Protein AF-A0A9Q0AH39-F1 (afdb_monomer)

Secondary structure (DSSP, 8-state):
-HHHHHHHHHHHHHHHHHHHHHHHHHHHHHHHHHH--GGGTHHHHHHHHHHHHHT-HHHHHHHHHHHHHHHHHHHHHHHHHHHHHHHHTS-HHHHHHS-HHHHHHHHHHHHHHHHHHHHIIIIIHHHHHHHHHHHHHHHHHS-HHHHHHHHHHHHHHHHHHHHHHHHHHHHHHHHHHHHHHHHHHHHHHHHTHHHHHHTT-HHHHHHHHHHHHHHHHHHHHHHHHHHS--TTSSSSSSSSS------

InterPro domains:
  IPR036640 ABC transporter type 1, transmembrane domain superfamily [G3DSA:1.20.1560.10] (1-205)
  IPR036640 ABC transporter type 1, transmembrane domain superfamily [SSF90123] (2-194)

Nearest PDB structures (foldseek):
  4mrn-assembly1_A  TM=6.816E-01  e=1.346E-04  Novosphingobium aromaticivorans DSM 12444
  6pam-assembly4_H  TM=7.389E-01  e=6.448E-04  Novosphingobium aromaticivorans DSM 12444
  7y48-assembly1_B  TM=6.135E-01  e=3.806E-03  Homo sapiens
  8ipt-assembly1_C  TM=7.203E-01  e=2.615E-01  Escherichia coli
  7zdv-assembly1_C  TM=6.303E-01  e=9.647E-01  Escherichia coli K-12

Foldseek 3Di:
DVVLLVLLLVLLVLLLCLVVLVVVLVVQVVVCVVPVPPVSNVVSVVVNVVSCVVSPPVNSVVVSCVVCVVVLVVVVVVLVVVLVVVVVPDDVVPVVPDDPLVSVVVSVVVSVVVVVVCCVPSPVVSVVVSLVVNLVVCPVSDPVVVSVVSVVVVVVVVVVVVVVCVVCVVLVVVLVVLVSVLVVLVVVCVVCVVVCVVVVNNVVSVVVSVVSVVVSVVSVVVVVVVPPPDPVVPPVPPPPPDDDDDD

Organism: NCBI:txid1658444

Solvent-accessible surface area (backbone atoms only — not comparable to full-atom values): 13965 Å² total; per-residue (Å²): 125,62,68,66,54,55,48,48,52,51,52,38,52,51,64,56,43,49,68,55,44,52,49,54,34,54,49,36,50,57,52,27,68,75,68,70,45,68,78,70,32,53,61,49,46,50,54,40,50,52,50,49,60,64,64,26,67,66,57,49,51,50,52,50,51,60,66,43,47,61,56,56,51,52,51,52,50,54,50,53,50,55,52,49,55,52,62,74,68,52,60,68,71,54,69,74,75,45,59,70,67,61,53,52,48,52,50,53,51,50,57,49,52,55,50,51,51,50,44,47,60,66,52,48,45,49,55,52,52,38,55,62,57,40,51,62,56,38,48,76,77,41,65,63,69,58,40,50,52,52,50,52,52,52,52,51,53,49,51,53,49,54,51,50,47,66,70,45,48,68,59,47,52,53,52,50,50,52,53,51,51,51,51,48,54,52,51,51,51,61,72,41,36,70,61,28,55,76,69,71,38,52,67,58,57,51,48,57,51,50,53,52,49,48,55,53,44,50,67,48,51,65,43,58,70,69,68,51,74,68,76,80,74,61,65,82,78,71,75,85,80,87,81,89,81,83,135

Radius of gyration: 28.11 Å; Cα contacts (8 Å, |Δi|>4): 80; chains: 1; bounding box: 65×35×91 Å

pLDDT: mean 82.0, std 14.12, range [35.25, 96.25]

Mean predicted aligned error: 10.7 Å

Sequence (247 aa):
MIAPIVLTLAEAGMNLLEPILAGRFFQSVADGSSAGEMSAIWRPMMTYVITYIVNSSVMTASLRKYLWLPVDIWRKYTMNHGIHDHIMNLPVAYHVSVDATDTTKAVDLGTKASRMLEIALFEVLPKVLTLFGATPILLTTYPPFVALIQFCVVVLSAIITKRKISIVNPRRDENIKSSQDLERIRQNGLRGWASAARHFRVRDEVTVYGDQLRSVSKGSAHRTIRLQPSSHDLSHLCSCRFRHAEP

Structure (mmCIF, N/CA/C/O backbone):
data_AF-A0A9Q0AH39-F1
#
_entry.id   AF-A0A9Q0AH39-F1
#
loop_
_atom_site.group_PDB
_atom_site.id
_atom_site.type_symbol
_atom_site.label_atom_id
_atom_site.label_alt_id
_atom_site.label_comp_id
_atom_site.label_asym_id
_atom_site.label_entity_id
_atom_site.label_seq_id
_atom_site.pdbx_PDB_ins_code
_atom_site.Cartn_x
_atom_site.Cartn_y
_atom_site.Cartn_z
_atom_site.occupancy
_atom_site.B_iso_or_equiv
_atom_site.auth_seq_id
_atom_site.auth_comp_id
_atom_site.auth_asym_id
_atom_site.auth_atom_id
_atom_site.pdbx_PDB_model_num
ATOM 1 N N . MET A 1 1 ? -9.489 -17.427 -4.850 1.00 63.72 1 MET A N 1
ATOM 2 C CA . MET A 1 1 ? -9.792 -15.976 -4.772 1.00 63.72 1 MET A CA 1
ATOM 3 C C . MET A 1 1 ? -10.809 -15.616 -3.684 1.00 63.72 1 MET A C 1
ATOM 5 O O . MET A 1 1 ? -10.706 -14.527 -3.149 1.00 63.72 1 MET A O 1
ATOM 9 N N . ILE A 1 2 ? -11.736 -16.506 -3.298 1.00 76.06 2 ILE A N 1
ATOM 10 C CA . ILE A 1 2 ? -12.791 -16.201 -2.304 1.00 76.06 2 ILE A CA 1
ATOM 11 C C . ILE A 1 2 ? -12.256 -16.126 -0.857 1.00 76.06 2 ILE A C 1
ATOM 13 O O . ILE A 1 2 ? -12.651 -15.248 -0.099 1.00 76.06 2 ILE A O 1
ATOM 17 N N . ALA A 1 3 ? -11.310 -16.995 -0.486 1.00 74.94 3 ALA A N 1
ATOM 18 C CA . ALA A 1 3 ? -10.757 -17.074 0.873 1.00 74.94 3 ALA A CA 1
ATOM 19 C C . ALA A 1 3 ? -10.218 -15.741 1.455 1.00 74.94 3 ALA A C 1
ATOM 21 O O . ALA A 1 3 ? -10.602 -15.399 2.573 1.00 74.94 3 ALA A O 1
ATOM 22 N N . PRO A 1 4 ? -9.395 -14.942 0.742 1.00 72.19 4 PRO A N 1
ATOM 23 C CA . PRO A 1 4 ? -8.935 -13.654 1.265 1.00 72.19 4 PRO A CA 1
ATOM 24 C C . PRO A 1 4 ? -10.059 -12.621 1.413 1.00 72.19 4 PRO A C 1
ATOM 26 O O . PRO A 1 4 ? -10.004 -11.807 2.327 1.00 72.19 4 PRO A O 1
ATOM 29 N N . ILE A 1 5 ? -11.090 -12.671 0.563 1.00 76.12 5 ILE A N 1
ATOM 30 C CA . ILE A 1 5 ? -12.240 -11.758 0.634 1.00 76.12 5 ILE A CA 1
ATOM 31 C C . ILE A 1 5 ? -13.042 -12.033 1.909 1.00 76.12 5 ILE A C 1
ATOM 33 O O . ILE A 1 5 ? -13.326 -11.114 2.676 1.00 76.12 5 ILE A O 1
ATOM 37 N N . VAL A 1 6 ? -13.338 -13.308 2.178 1.00 80.50 6 VAL A N 1
ATOM 38 C CA . VAL A 1 6 ? -14.043 -13.728 3.399 1.00 80.50 6 VAL A CA 1
ATOM 39 C C . VAL A 1 6 ? -13.259 -13.325 4.648 1.00 80.50 6 VAL A C 1
ATOM 41 O O . VAL A 1 6 ? -13.848 -12.793 5.584 1.00 80.50 6 VAL A O 1
ATOM 44 N N . LEU A 1 7 ? -11.932 -13.494 4.641 1.00 81.06 7 LEU A N 1
ATOM 45 C CA . LEU A 1 7 ? -11.081 -13.074 5.755 1.00 81.06 7 LEU A CA 1
ATOM 46 C C . LEU A 1 7 ? -11.142 -11.557 5.985 1.00 81.06 7 LEU A C 1
ATOM 48 O O . LEU A 1 7 ? -11.333 -11.127 7.117 1.00 81.06 7 LEU A O 1
ATOM 52 N N . THR A 1 8 ? -11.048 -10.743 4.927 1.00 77.62 8 THR A N 1
ATOM 53 C CA . THR A 1 8 ? -11.120 -9.276 5.069 1.00 77.62 8 THR A CA 1
ATOM 54 C C . THR A 1 8 ? -12.472 -8.792 5.589 1.00 77.62 8 THR A C 1
ATOM 56 O O . THR A 1 8 ? -12.524 -7.830 6.353 1.00 77.62 8 THR A O 1
ATOM 59 N N . LEU A 1 9 ? -13.563 -9.470 5.219 1.00 79.25 9 LEU A N 1
ATOM 60 C CA . LEU A 1 9 ? -14.8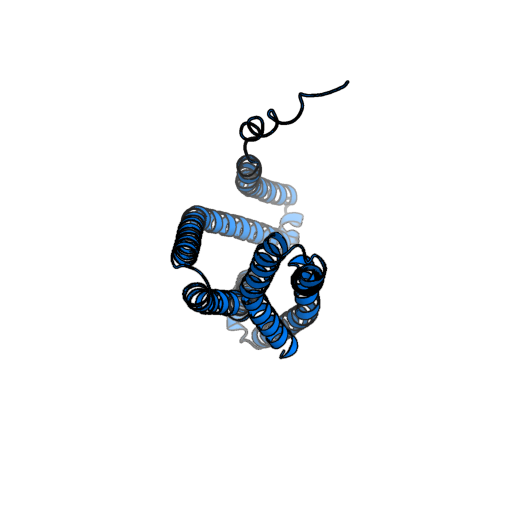99 -9.182 5.741 1.00 79.25 9 LEU A CA 1
ATOM 61 C C . LEU A 1 9 ? -15.042 -9.620 7.204 1.00 79.25 9 LEU A C 1
ATOM 63 O O . LEU A 1 9 ? -15.629 -8.891 8.001 1.00 79.25 9 LEU A O 1
ATOM 67 N N . ALA A 1 10 ? -14.469 -10.768 7.575 1.00 82.44 10 ALA A N 1
ATOM 68 C CA . ALA A 1 10 ? -14.443 -11.232 8.959 1.00 82.44 10 ALA A CA 1
ATOM 69 C C . ALA A 1 10 ? -13.654 -10.267 9.860 1.00 82.44 10 ALA A C 1
ATOM 71 O O . ALA A 1 10 ? -14.150 -9.865 10.909 1.00 82.44 10 ALA A O 1
ATOM 72 N N . GLU A 1 11 ? -12.478 -9.816 9.419 1.00 80.88 11 GLU A N 1
ATOM 73 C CA . GLU A 1 11 ? -11.676 -8.806 10.121 1.00 80.88 11 GLU A CA 1
ATOM 74 C C . GLU A 1 11 ? -12.423 -7.468 10.225 1.00 80.88 11 GLU A C 1
ATOM 76 O O . GLU A 1 11 ? -12.424 -6.837 11.279 1.00 80.88 11 GLU A O 1
ATOM 81 N N . ALA A 1 12 ? -13.102 -7.033 9.158 1.00 79.44 12 ALA A N 1
ATOM 82 C CA . ALA A 1 12 ? -13.937 -5.834 9.189 1.00 79.44 12 ALA A CA 1
ATOM 83 C C . ALA A 1 12 ? -15.064 -5.940 10.234 1.00 79.44 12 ALA A C 1
ATOM 85 O O . ALA A 1 12 ? -15.314 -4.972 10.953 1.00 79.44 12 ALA A O 1
ATOM 86 N N . GLY A 1 13 ? -15.704 -7.108 10.348 1.00 80.88 13 GLY A N 1
ATOM 87 C CA . GLY A 1 13 ? -16.724 -7.386 11.362 1.00 80.88 13 GLY A CA 1
ATOM 88 C C . GLY A 1 13 ? -16.162 -7.430 12.784 1.00 80.88 13 GLY A C 1
ATOM 89 O O . GLY A 1 13 ? -16.749 -6.851 13.695 1.00 80.88 13 GLY A O 1
ATOM 90 N N . MET A 1 14 ? -14.996 -8.048 12.981 1.00 80.62 14 MET A N 1
ATOM 91 C CA . MET A 1 14 ? -14.324 -8.081 14.285 1.00 80.62 14 MET A CA 1
ATOM 92 C C . MET A 1 14 ? -13.900 -6.686 14.754 1.00 80.62 14 MET A C 1
ATOM 94 O O . MET A 1 14 ? -14.122 -6.336 15.913 1.00 80.62 14 MET A O 1
ATOM 98 N N . ASN A 1 15 ? -13.391 -5.855 13.842 1.00 80.62 15 ASN A N 1
ATOM 99 C CA . ASN A 1 15 ? -13.038 -4.465 14.133 1.00 80.62 15 ASN A CA 1
ATOM 100 C C . ASN A 1 15 ? -14.260 -3.608 14.514 1.00 80.62 15 ASN A C 1
ATOM 102 O O . ASN A 1 15 ? -14.121 -2.649 15.268 1.00 80.62 15 ASN A O 1
ATOM 106 N N . LEU A 1 16 ? -15.463 -3.945 14.031 1.00 80.69 16 LEU A N 1
ATOM 107 C CA . LEU A 1 16 ? -16.708 -3.307 14.487 1.00 80.69 16 LEU A CA 1
ATOM 108 C C . LEU A 1 16 ? -17.128 -3.767 15.889 1.00 80.69 16 LEU A C 1
ATOM 110 O O . LEU A 1 16 ? -17.815 -3.031 16.595 1.00 80.69 16 LEU A O 1
ATOM 114 N N . LEU A 1 17 ? -16.730 -4.973 16.294 1.00 80.44 17 LEU A N 1
ATOM 115 C CA . LEU A 1 17 ? -17.130 -5.579 17.562 1.00 80.44 17 LEU A CA 1
ATOM 116 C C . LEU A 1 17 ? -16.267 -5.107 18.742 1.00 80.44 17 LEU A C 1
ATOM 118 O O . LEU A 1 17 ? -16.768 -5.020 19.863 1.00 80.44 17 LEU A O 1
ATOM 122 N N . GLU A 1 18 ? -15.002 -4.756 18.498 1.00 80.75 18 GLU A N 1
ATOM 123 C CA . GLU A 1 18 ? -14.077 -4.210 19.504 1.00 80.75 18 GLU A CA 1
ATOM 124 C C . GLU A 1 18 ? -14.669 -3.087 20.372 1.00 80.75 18 GLU A C 1
ATOM 126 O O . GLU A 1 18 ? -14.669 -3.238 21.599 1.00 80.75 18 GLU A O 1
ATOM 131 N N . PRO A 1 19 ? -15.220 -1.991 19.807 1.00 77.88 19 PRO A N 1
ATOM 132 C CA . PRO A 1 19 ? -15.781 -0.919 20.622 1.00 77.88 19 PRO A CA 1
ATOM 133 C C . PRO A 1 19 ? -16.991 -1.375 21.444 1.00 77.88 19 PRO A C 1
ATOM 135 O O . PRO A 1 19 ? -17.225 -0.827 22.515 1.00 77.88 19 PRO A O 1
ATOM 138 N N . ILE A 1 20 ? -17.749 -2.384 21.004 1.00 81.50 20 ILE A N 1
ATOM 139 C CA . ILE A 1 20 ? -18.900 -2.914 21.756 1.00 81.50 20 ILE A CA 1
ATOM 140 C C . ILE A 1 20 ? -18.418 -3.760 22.943 1.00 81.50 20 ILE A C 1
ATOM 142 O O . ILE A 1 20 ? -18.936 -3.639 24.055 1.00 81.50 20 ILE A O 1
ATOM 146 N N . LEU A 1 21 ? -17.415 -4.612 22.721 1.00 82.69 21 LEU A N 1
ATOM 147 C CA . LEU A 1 21 ? -16.854 -5.478 23.760 1.00 82.69 21 LEU A CA 1
ATOM 148 C C . LEU A 1 21 ? -16.108 -4.678 24.829 1.00 82.69 21 LEU A C 1
ATOM 150 O O . LEU A 1 21 ? -16.266 -4.970 26.014 1.00 82.69 21 LEU A O 1
ATOM 154 N N . ALA A 1 22 ? -15.365 -3.643 24.424 1.00 81.06 22 ALA A N 1
ATOM 155 C CA . ALA A 1 22 ? -14.734 -2.714 25.354 1.00 81.06 22 ALA A CA 1
ATOM 156 C C . ALA A 1 22 ? -15.781 -2.036 26.255 1.00 81.06 22 ALA A C 1
ATOM 158 O O . ALA A 1 22 ? -15.608 -1.990 27.471 1.00 81.06 22 ALA A O 1
ATOM 159 N N . GLY A 1 23 ? -16.910 -1.595 25.687 1.00 80.06 23 GLY A N 1
ATOM 160 C CA . GLY A 1 23 ? -18.019 -1.011 26.449 1.00 80.06 23 GLY A CA 1
ATOM 161 C C . GLY A 1 23 ? -18.599 -1.947 27.497 1.00 80.06 23 GLY A C 1
ATOM 162 O O . GLY A 1 23 ? -18.712 -1.575 28.664 1.00 80.06 23 GLY A O 1
ATOM 163 N N . ARG A 1 24 ? -18.908 -3.188 27.099 1.00 82.12 24 ARG A N 1
ATOM 164 C CA . ARG A 1 24 ? -19.426 -4.216 28.019 1.00 82.12 24 ARG A CA 1
ATOM 165 C C . ARG A 1 24 ? -18.445 -4.531 29.146 1.00 82.12 24 ARG A C 1
ATOM 167 O O . ARG A 1 24 ? -18.870 -4.743 30.278 1.00 82.12 24 ARG A O 1
ATOM 174 N N . PHE A 1 25 ? -17.145 -4.542 28.850 1.00 83.69 25 PHE A N 1
ATOM 175 C CA . PHE A 1 25 ? -16.110 -4.712 29.864 1.00 83.69 25 PHE A CA 1
ATOM 176 C C . PHE A 1 25 ? -16.116 -3.553 30.871 1.00 83.69 25 PHE A C 1
ATOM 178 O O . PHE A 1 25 ? -16.244 -3.804 32.069 1.00 83.69 25 PHE A O 1
ATOM 185 N N . PHE A 1 26 ? -16.060 -2.299 30.409 1.00 83.31 26 PHE A N 1
ATOM 186 C CA . PHE A 1 26 ? -16.070 -1.138 31.309 1.00 83.31 26 PHE A CA 1
ATOM 187 C C . PHE A 1 26 ? -17.333 -1.070 32.168 1.00 83.31 26 PHE A C 1
ATOM 189 O O . PHE A 1 26 ? -17.241 -0.763 33.354 1.00 83.31 26 PHE A O 1
ATOM 196 N N . GLN A 1 27 ? -18.489 -1.423 31.603 1.00 82.75 27 GLN A N 1
ATOM 197 C CA . GLN A 1 27 ? -19.742 -1.476 32.349 1.00 82.75 27 GLN A CA 1
ATOM 198 C C . GLN A 1 27 ? -19.716 -2.564 33.431 1.00 82.75 27 GLN A C 1
ATOM 200 O O . GLN A 1 27 ? -20.044 -2.286 34.578 1.00 82.75 27 GLN A O 1
ATOM 205 N N . SER A 1 28 ? -19.208 -3.763 33.119 1.00 82.31 28 SER A N 1
ATOM 206 C CA . SER A 1 28 ? -19.084 -4.840 34.114 1.00 82.31 28 SER A CA 1
ATOM 207 C C . SER A 1 28 ? -18.150 -4.500 35.280 1.00 82.31 28 SER A C 1
ATOM 209 O O . SER A 1 28 ? -18.394 -4.919 36.409 1.00 82.31 28 SER A O 1
ATOM 211 N N . VAL A 1 29 ? -17.093 -3.722 35.025 1.00 82.56 29 VAL A N 1
ATOM 212 C CA . VAL A 1 29 ? -16.169 -3.250 36.065 1.00 82.56 29 VAL A CA 1
ATOM 213 C C . VAL A 1 29 ? -16.818 -2.154 36.911 1.00 82.56 29 VAL A C 1
ATOM 215 O O . VAL A 1 29 ? -16.670 -2.164 38.132 1.00 82.56 29 VAL A O 1
ATOM 218 N N . ALA A 1 30 ? -17.551 -1.229 36.283 1.00 81.81 30 ALA A N 1
ATOM 219 C CA . ALA A 1 30 ? -18.273 -0.172 36.988 1.00 81.81 30 ALA A CA 1
ATOM 220 C C . ALA A 1 30 ? -19.345 -0.750 37.930 1.00 81.81 30 ALA A C 1
ATOM 222 O O . ALA A 1 30 ? -19.386 -0.388 39.107 1.00 81.81 30 ALA A O 1
ATOM 223 N N . ASP A 1 31 ? -20.135 -1.708 37.442 1.00 80.25 31 ASP A N 1
ATOM 224 C CA . ASP A 1 31 ? -21.201 -2.349 38.214 1.00 80.25 31 ASP A CA 1
ATOM 225 C C . ASP A 1 31 ? -20.621 -3.253 39.320 1.00 80.25 31 ASP A C 1
ATOM 227 O O . ASP A 1 31 ? -21.042 -3.179 40.477 1.00 80.25 31 ASP A O 1
ATOM 231 N N . GLY A 1 32 ? -19.581 -4.039 39.010 1.00 74.31 32 GLY A N 1
ATOM 232 C CA . GLY A 1 32 ? -18.914 -4.926 39.972 1.00 74.31 32 GLY A CA 1
ATOM 233 C C . GLY A 1 32 ? -18.184 -4.195 41.108 1.00 74.31 32 GLY A C 1
ATOM 234 O O . GLY A 1 32 ? -18.137 -4.703 42.228 1.00 74.31 32 GLY A O 1
ATOM 235 N N . SER A 1 33 ? -17.679 -2.980 40.858 1.00 72.56 33 SER A N 1
ATOM 236 C CA . SER A 1 33 ? -17.103 -2.107 41.896 1.00 72.56 33 SER A CA 1
ATOM 237 C C . SER A 1 33 ? -18.153 -1.654 42.918 1.00 72.56 33 SER A C 1
ATOM 239 O O . SER A 1 33 ? -17.870 -1.562 44.111 1.00 72.56 33 SER A O 1
ATOM 241 N N . SER A 1 34 ? -19.385 -1.408 42.463 1.00 70.88 34 SER A N 1
ATOM 242 C CA . SER A 1 34 ? -20.481 -0.954 43.327 1.00 70.88 34 SER A CA 1
ATOM 243 C C . SER A 1 34 ? -21.141 -2.078 44.138 1.00 70.88 34 SER A C 1
ATOM 245 O O . SER A 1 34 ? -21.613 -1.828 45.245 1.00 70.88 34 SER A O 1
ATOM 247 N N . ALA A 1 35 ? -21.154 -3.311 43.615 1.00 67.69 35 ALA A N 1
ATOM 248 C CA . ALA A 1 35 ? -21.854 -4.448 44.219 1.00 67.69 35 ALA A CA 1
ATOM 249 C C . ALA A 1 35 ? -20.958 -5.380 45.063 1.00 67.69 35 ALA A C 1
ATOM 251 O O . ALA A 1 35 ? -21.473 -6.237 45.775 1.00 67.69 35 ALA A O 1
ATOM 252 N N . GLY A 1 36 ? -19.625 -5.257 44.989 1.00 69.38 36 GLY A N 1
ATOM 253 C CA . GLY A 1 36 ? -18.687 -6.134 45.711 1.00 69.38 36 GLY A CA 1
ATOM 254 C C . GLY A 1 36 ? -18.597 -7.571 45.169 1.00 69.38 36 GLY A C 1
ATOM 255 O O . GLY A 1 36 ? -17.839 -8.388 45.694 1.00 69.38 36 GLY A O 1
ATOM 256 N N . GLU A 1 37 ? -19.323 -7.894 44.097 1.00 69.12 37 GLU A N 1
ATOM 257 C CA . GLU A 1 37 ? -19.333 -9.213 43.461 1.00 69.12 37 GLU A CA 1
ATOM 258 C C . GLU A 1 37 ? -18.281 -9.310 42.344 1.00 69.12 37 GLU A C 1
ATOM 260 O O . GLU A 1 37 ? -18.548 -9.144 41.152 1.00 69.12 37 GLU A O 1
ATOM 265 N N . MET A 1 38 ? -17.048 -9.642 42.730 1.00 63.94 38 MET A N 1
ATOM 266 C CA . MET A 1 38 ? -15.909 -9.800 41.811 1.00 63.94 38 MET A CA 1
ATOM 267 C C . MET A 1 38 ? -16.111 -10.920 40.761 1.00 63.94 38 MET A C 1
ATOM 269 O O . MET A 1 38 ? -15.450 -10.942 39.720 1.00 63.94 38 MET A O 1
ATOM 273 N N . SER A 1 39 ? -17.022 -11.867 41.017 1.00 69.25 39 SER A N 1
ATOM 274 C CA . SER A 1 39 ? -17.290 -13.028 40.155 1.00 69.25 39 SER A CA 1
ATOM 275 C C . SER A 1 39 ? -18.069 -12.676 38.879 1.00 69.25 39 SER A C 1
ATOM 277 O O . SER A 1 39 ? -17.968 -13.404 37.890 1.00 69.25 39 SER A O 1
ATOM 279 N N . ALA A 1 40 ? -18.789 -11.552 38.844 1.00 70.00 40 ALA A N 1
ATOM 280 C CA . ALA A 1 40 ? -19.490 -11.091 37.643 1.00 70.00 40 ALA A CA 1
ATOM 281 C C . ALA A 1 40 ? -18.536 -10.475 36.595 1.00 70.00 40 ALA A C 1
ATOM 283 O O . ALA A 1 40 ? -18.838 -10.474 35.401 1.00 70.00 40 ALA A O 1
ATOM 284 N N . ILE A 1 41 ? -17.350 -10.019 37.021 1.00 78.50 41 ILE A N 1
ATOM 285 C CA . ILE A 1 41 ? -16.376 -9.283 36.194 1.00 78.50 41 ILE A CA 1
ATOM 286 C C . ILE A 1 41 ? -15.539 -10.222 35.305 1.00 78.50 41 ILE A C 1
ATOM 288 O O . ILE A 1 41 ? -15.157 -9.866 34.187 1.00 78.50 41 ILE A O 1
ATOM 292 N N . TRP A 1 42 ? -15.249 -11.449 35.759 1.00 81.19 42 TRP A N 1
ATOM 293 C CA . TRP A 1 42 ? -14.261 -12.302 35.081 1.00 81.19 42 TRP A CA 1
ATOM 294 C C . TRP A 1 42 ? -14.726 -12.794 33.698 1.00 81.19 42 TRP A C 1
ATOM 296 O O . TRP A 1 42 ? -13.922 -12.880 32.768 1.00 81.19 42 TRP A O 1
ATOM 306 N N . ARG A 1 43 ? -16.027 -13.077 33.527 1.00 81.62 43 ARG A N 1
ATOM 307 C CA . ARG A 1 43 ? -16.605 -13.546 32.252 1.00 81.62 43 ARG A CA 1
ATOM 308 C C . ARG A 1 43 ? -16.465 -12.519 31.112 1.00 81.62 43 ARG A C 1
ATOM 310 O O . ARG A 1 43 ? -15.931 -12.888 30.059 1.00 81.62 43 ARG A O 1
ATOM 317 N N . PRO A 1 44 ? -16.907 -11.254 31.264 1.00 81.06 44 PRO A N 1
ATOM 318 C CA . PRO A 1 44 ? -16.733 -10.242 30.222 1.00 81.06 44 PRO A CA 1
ATOM 319 C C . PRO A 1 44 ? -15.259 -9.887 29.997 1.00 81.06 44 PRO A C 1
ATOM 321 O O . PRO A 1 44 ? -14.856 -9.706 28.849 1.00 81.06 44 PRO A O 1
ATOM 324 N N . MET A 1 45 ? -14.435 -9.884 31.051 1.00 82.00 45 MET A N 1
ATOM 325 C CA . MET A 1 45 ? -12.993 -9.651 30.940 1.00 82.00 45 MET A CA 1
ATOM 326 C C . MET A 1 45 ? -12.294 -10.712 30.081 1.00 82.00 45 MET A C 1
ATOM 328 O O . MET A 1 45 ? -11.587 -10.362 29.138 1.00 82.00 45 MET A O 1
ATOM 332 N N . MET A 1 46 ? -12.526 -12.003 30.339 1.00 85.31 46 MET A N 1
ATOM 333 C CA . MET A 1 46 ? -11.914 -13.070 29.535 1.00 85.31 46 MET A CA 1
ATOM 334 C C . MET A 1 46 ? -12.395 -13.040 28.086 1.00 85.31 46 MET A C 1
ATOM 336 O O . MET A 1 46 ? -11.595 -13.216 27.171 1.00 85.31 46 MET A O 1
ATOM 340 N N . THR A 1 47 ? -13.677 -12.749 27.858 1.00 84.19 47 THR A N 1
ATOM 341 C CA . THR A 1 47 ? -14.230 -12.639 26.498 1.00 84.19 47 THR A CA 1
ATOM 342 C C . THR A 1 47 ? -13.591 -11.479 25.726 1.00 84.19 47 THR A C 1
ATOM 344 O O . THR A 1 47 ? -13.235 -11.636 24.555 1.00 84.19 47 THR A O 1
ATOM 347 N N . TYR A 1 48 ? -13.387 -10.332 26.382 1.00 84.06 48 TYR A N 1
ATOM 348 C CA . TYR A 1 48 ? -12.686 -9.188 25.798 1.00 84.06 48 TYR A CA 1
ATOM 349 C C . TYR A 1 48 ? -11.221 -9.517 25.494 1.00 84.06 48 TYR A C 1
ATOM 351 O O . TYR A 1 48 ? -10.778 -9.302 24.370 1.00 84.06 48 TYR A O 1
ATOM 359 N N . VAL A 1 49 ? -10.487 -10.103 26.447 1.00 86.00 49 VAL A N 1
ATOM 360 C CA . VAL A 1 49 ? -9.065 -10.448 26.274 1.00 86.00 49 VAL A CA 1
ATOM 361 C C . VAL A 1 49 ? -8.867 -11.477 25.160 1.00 86.00 49 VAL A C 1
ATOM 363 O O . VAL A 1 49 ? -7.984 -11.302 24.324 1.00 86.00 49 VAL A O 1
ATOM 366 N N . ILE A 1 50 ? -9.705 -12.516 25.094 1.00 85.44 50 ILE A N 1
ATOM 367 C CA . ILE A 1 50 ? -9.651 -13.510 24.012 1.00 85.44 50 ILE A CA 1
ATOM 368 C C . ILE A 1 50 ? -9.904 -12.827 22.667 1.00 85.44 50 ILE A C 1
ATOM 370 O O . ILE A 1 50 ? -9.131 -13.018 21.732 1.00 85.44 50 ILE A O 1
ATOM 374 N N . THR A 1 51 ? -10.935 -11.985 22.572 1.00 81.81 51 THR A N 1
ATOM 375 C CA . THR A 1 51 ? -11.241 -11.286 21.315 1.00 81.81 51 THR A CA 1
ATOM 376 C C . THR A 1 51 ? -10.129 -10.316 20.921 1.00 81.81 51 THR A C 1
ATOM 378 O O . THR A 1 51 ? -9.775 -10.252 19.750 1.00 81.81 51 THR A O 1
ATOM 381 N N . TYR A 1 52 ? -9.522 -9.626 21.887 1.00 83.25 52 TYR A N 1
ATOM 382 C CA . TYR A 1 52 ? -8.392 -8.724 21.672 1.00 83.25 52 TYR A CA 1
ATOM 383 C C . TYR A 1 52 ? -7.143 -9.464 21.175 1.00 83.25 52 TYR A C 1
ATOM 385 O O . TYR A 1 52 ? -6.476 -9.007 20.250 1.00 83.25 52 TYR A O 1
ATOM 393 N N . ILE A 1 53 ? -6.837 -10.638 21.738 1.00 82.31 53 ILE A N 1
ATOM 394 C CA . ILE A 1 53 ? -5.713 -11.467 21.279 1.00 82.31 53 ILE A CA 1
ATOM 395 C C . ILE A 1 53 ? -5.984 -11.999 19.868 1.00 82.31 53 ILE A C 1
ATOM 397 O O . ILE A 1 53 ? -5.098 -11.937 19.016 1.00 82.31 53 ILE A O 1
ATOM 401 N N . VAL A 1 54 ? -7.201 -12.477 19.591 1.00 81.44 54 VAL A N 1
ATOM 402 C CA . VAL A 1 54 ? -7.563 -13.001 18.263 1.00 81.44 54 VAL A CA 1
ATOM 403 C C . VAL A 1 54 ? -7.582 -11.884 17.214 1.00 81.44 54 VAL A C 1
ATOM 405 O O . VAL A 1 54 ? -7.107 -12.096 16.099 1.00 81.44 54 VAL A O 1
ATOM 408 N N . ASN A 1 55 ? -8.062 -10.688 17.568 1.00 78.50 55 ASN A N 1
ATOM 409 C CA . ASN A 1 55 ? -8.047 -9.513 16.694 1.00 78.50 55 ASN A CA 1
ATOM 410 C C . ASN A 1 55 ? -6.699 -8.779 16.678 1.00 78.50 55 ASN A C 1
ATOM 412 O O . ASN A 1 55 ? -6.563 -7.756 16.006 1.00 78.50 55 ASN A O 1
ATOM 416 N N . SER A 1 56 ? -5.693 -9.282 17.399 1.00 80.25 56 SER A N 1
ATOM 417 C CA . SER A 1 56 ? -4.379 -8.657 17.443 1.00 80.25 56 SER A CA 1
ATOM 418 C C . SER A 1 56 ? -3.872 -8.418 16.029 1.00 80.25 56 SER A C 1
ATOM 420 O O . SER A 1 56 ? -3.786 -9.339 15.209 1.00 80.25 56 SER A O 1
ATOM 422 N N . SER A 1 57 ? -3.503 -7.165 15.766 1.00 73.94 57 SER A N 1
ATOM 423 C CA . SER A 1 57 ? -3.068 -6.687 14.454 1.00 73.94 57 SER A CA 1
ATOM 424 C C . SER A 1 57 ? -1.925 -7.515 13.872 1.00 73.94 57 SER A C 1
ATOM 426 O O . SER A 1 57 ? -1.805 -7.632 12.657 1.00 73.94 57 SER A O 1
ATOM 428 N N . VAL A 1 58 ? -1.098 -8.128 14.721 1.00 77.94 58 VAL A N 1
ATOM 429 C CA . VAL A 1 58 ? 0.023 -8.973 14.301 1.00 77.94 58 VAL A CA 1
ATOM 430 C C . VAL A 1 58 ? -0.463 -10.309 13.744 1.00 77.94 58 VAL A C 1
ATOM 432 O O . VAL A 1 58 ? 0.060 -10.780 12.732 1.00 77.94 58 VAL A O 1
ATOM 435 N N . MET A 1 59 ? -1.462 -10.922 14.377 1.00 78.38 59 MET A N 1
ATOM 436 C CA . MET A 1 59 ? -1.908 -12.277 14.055 1.00 78.38 59 MET A CA 1
ATOM 437 C C . MET A 1 59 ? -2.747 -12.283 12.775 1.00 78.38 59 MET A C 1
ATOM 439 O O . MET A 1 59 ? -2.453 -13.031 11.839 1.00 78.38 59 MET A O 1
ATOM 443 N N . THR A 1 60 ? -3.714 -11.370 12.688 1.00 78.75 60 THR A N 1
ATOM 444 C CA . THR A 1 60 ? -4.546 -11.163 11.495 1.00 78.75 60 THR A CA 1
ATOM 445 C C . THR A 1 60 ? -3.718 -10.683 10.306 1.00 78.75 60 THR A C 1
ATOM 447 O O . THR A 1 60 ? -3.797 -11.277 9.230 1.00 78.75 60 THR A O 1
ATOM 450 N N . ALA A 1 61 ? -2.818 -9.704 10.482 1.00 79.62 61 ALA A N 1
ATOM 451 C CA . ALA A 1 61 ? -1.975 -9.238 9.375 1.00 79.62 61 ALA A CA 1
ATOM 452 C C . ALA A 1 61 ? -1.015 -10.320 8.856 1.00 79.62 61 ALA A C 1
ATOM 454 O O . ALA A 1 61 ? -0.802 -10.424 7.643 1.00 79.62 61 ALA A O 1
ATOM 455 N N . SER A 1 62 ? -0.448 -11.140 9.745 1.00 83.44 62 SER A N 1
ATOM 456 C CA . SER A 1 62 ? 0.443 -12.236 9.345 1.00 83.44 62 SER A CA 1
ATOM 457 C C . SER A 1 62 ? -0.315 -13.329 8.598 1.00 83.44 62 SER A C 1
ATOM 459 O O . SER A 1 62 ? 0.132 -13.764 7.534 1.00 83.44 62 SER A O 1
ATOM 461 N N . LEU A 1 63 ? -1.491 -13.717 9.100 1.00 83.38 63 LEU A N 1
ATOM 462 C CA . LEU A 1 63 ? -2.348 -14.709 8.456 1.00 83.38 63 LEU A CA 1
ATOM 463 C C . LEU A 1 63 ? -2.822 -14.224 7.085 1.00 83.38 63 LEU A C 1
ATOM 465 O O . LEU A 1 63 ? -2.714 -14.949 6.095 1.00 83.38 63 LEU A O 1
ATOM 469 N N . ARG A 1 64 ? -3.255 -12.963 7.001 1.00 81.94 64 ARG A N 1
ATOM 470 C CA . ARG A 1 64 ? -3.632 -12.316 5.745 1.00 81.94 64 ARG A CA 1
ATOM 471 C C . ARG A 1 64 ? -2.478 -12.345 4.747 1.00 81.94 64 ARG A C 1
ATOM 473 O O . ARG A 1 64 ? -2.687 -12.725 3.598 1.00 81.94 64 ARG A O 1
ATOM 480 N N . LYS A 1 65 ? -1.264 -11.974 5.166 1.00 84.31 65 LYS A N 1
ATOM 481 C CA . LYS A 1 65 ? -0.076 -11.977 4.298 1.00 84.31 65 LYS A CA 1
ATOM 482 C C . LYS A 1 65 ? 0.248 -13.381 3.790 1.00 84.31 65 LYS A C 1
ATOM 484 O O . LYS A 1 65 ? 0.552 -13.535 2.610 1.00 84.31 65 LYS A O 1
ATOM 489 N N . TYR A 1 66 ? 0.162 -14.386 4.657 1.00 87.12 66 TYR A N 1
ATOM 490 C CA . TYR A 1 66 ? 0.391 -15.779 4.280 1.00 87.12 66 TYR A CA 1
ATOM 491 C C . TYR A 1 66 ? -0.642 -16.263 3.256 1.00 87.12 66 TYR A C 1
ATOM 493 O O . TYR A 1 66 ? -0.278 -16.858 2.244 1.00 87.12 66 TYR A O 1
ATOM 501 N N . LEU A 1 67 ? -1.918 -15.929 3.467 1.00 84.50 67 LEU A N 1
ATOM 502 C CA . LEU A 1 67 ? -3.014 -16.319 2.580 1.00 84.50 67 LEU A CA 1
ATOM 503 C C . LEU A 1 67 ? -2.981 -15.587 1.227 1.00 84.50 67 LEU A C 1
ATOM 505 O O . LEU A 1 67 ? -3.355 -16.156 0.200 1.00 84.50 67 LEU A O 1
ATOM 509 N N . TRP A 1 68 ? -2.518 -14.334 1.212 1.00 85.44 68 TRP A N 1
ATOM 510 C CA . TRP A 1 68 ? -2.378 -13.531 -0.00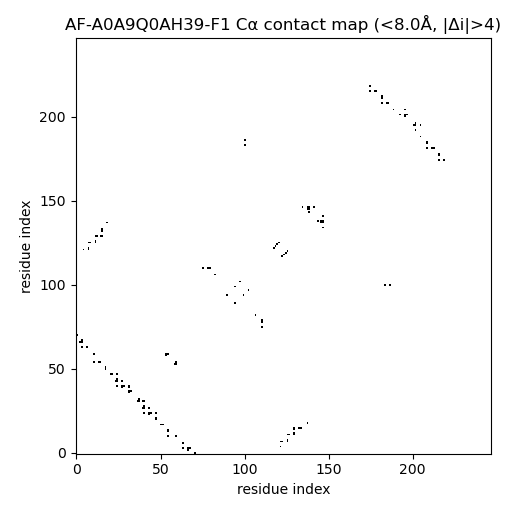7 1.00 85.44 68 TRP A CA 1
ATOM 511 C C . TRP A 1 68 ? -1.143 -13.876 -0.835 1.00 85.44 68 TRP A C 1
ATOM 513 O O . TRP A 1 68 ? -1.168 -13.710 -2.054 1.00 85.44 68 TRP A O 1
ATOM 523 N N . LEU A 1 69 ? -0.081 -14.385 -0.210 1.00 88.94 69 LEU A N 1
ATOM 524 C CA . LEU A 1 69 ? 1.169 -14.709 -0.893 1.00 88.94 69 LEU A CA 1
ATOM 525 C C . LEU A 1 69 ? 0.992 -15.608 -2.135 1.00 88.94 69 LEU A C 1
ATOM 527 O O . LEU A 1 69 ? 1.483 -15.223 -3.198 1.00 88.94 69 LEU A O 1
ATOM 531 N N . PRO A 1 70 ? 0.291 -16.759 -2.077 1.00 88.50 70 PRO A N 1
ATOM 532 C CA . PRO A 1 70 ? 0.121 -17.602 -3.258 1.00 88.50 70 PRO A CA 1
ATOM 533 C C . PRO A 1 70 ? -0.702 -16.908 -4.348 1.00 88.50 70 PRO A C 1
ATOM 535 O O . PRO A 1 70 ? -0.359 -17.008 -5.523 1.00 88.50 70 PRO A O 1
ATOM 538 N N . VAL A 1 71 ? -1.749 -16.163 -3.977 1.00 87.25 71 VAL A N 1
ATOM 539 C CA . VAL A 1 71 ? -2.588 -15.419 -4.933 1.00 87.25 71 VAL A CA 1
ATOM 540 C C . VAL A 1 71 ? -1.756 -14.373 -5.674 1.00 87.25 71 VAL A C 1
ATOM 542 O O . VAL A 1 71 ? -1.842 -14.269 -6.897 1.00 87.25 71 VAL A O 1
ATOM 545 N N . ASP A 1 72 ? -0.897 -13.656 -4.951 1.00 87.19 72 ASP A N 1
ATOM 546 C CA . ASP A 1 72 ? -0.014 -12.642 -5.524 1.00 87.19 72 ASP A CA 1
ATOM 547 C C . ASP A 1 72 ? 1.004 -13.240 -6.496 1.00 87.19 72 ASP A C 1
ATOM 549 O O . ASP A 1 72 ? 1.297 -12.634 -7.530 1.00 87.19 72 ASP A O 1
ATOM 553 N N . ILE A 1 73 ? 1.542 -14.420 -6.180 1.00 91.19 73 ILE A N 1
ATOM 554 C CA . ILE A 1 73 ? 2.475 -15.137 -7.055 1.00 91.19 73 ILE A CA 1
ATOM 555 C C . ILE A 1 73 ? 1.755 -15.583 -8.333 1.00 91.19 73 ILE A C 1
ATOM 557 O O . ILE A 1 73 ? 2.219 -15.275 -9.433 1.00 91.19 73 ILE A O 1
ATOM 561 N N . TRP A 1 74 ? 0.593 -16.228 -8.203 1.00 91.19 74 TRP A N 1
ATOM 562 C CA . TRP A 1 74 ? -0.188 -16.718 -9.342 1.00 91.19 74 TRP A CA 1
ATOM 563 C C . TRP A 1 74 ? -0.688 -15.600 -10.253 1.00 91.19 74 TRP A C 1
ATOM 565 O O . TRP A 1 74 ? -0.613 -15.728 -11.478 1.00 91.19 74 TRP A O 1
ATOM 575 N N . ARG A 1 75 ? -1.152 -14.481 -9.684 1.00 88.88 75 ARG A N 1
ATOM 576 C CA . ARG A 1 75 ? -1.570 -13.320 -10.477 1.00 88.88 75 ARG A CA 1
ATOM 577 C C . ARG A 1 75 ? -0.414 -12.772 -11.300 1.00 88.88 75 ARG A C 1
ATOM 579 O O . ARG A 1 75 ? -0.574 -12.555 -12.498 1.00 88.88 75 ARG A O 1
ATOM 586 N N . LYS A 1 76 ? 0.744 -12.551 -10.668 1.00 90.62 76 LYS A N 1
ATOM 587 C CA . LYS A 1 76 ? 1.933 -12.036 -11.361 1.00 90.62 76 LYS A CA 1
ATOM 588 C C . LYS A 1 76 ? 2.367 -12.976 -12.477 1.00 90.62 76 LYS A C 1
ATOM 590 O O . LYS A 1 76 ? 2.641 -12.505 -13.573 1.00 90.62 76 LYS A O 1
ATOM 595 N N . TYR A 1 77 ? 2.392 -14.280 -12.208 1.00 92.44 77 TYR A N 1
ATOM 596 C CA . TYR A 1 77 ? 2.748 -15.285 -13.204 1.00 92.44 77 TYR A CA 1
ATOM 597 C C . TYR A 1 77 ? 1.804 -15.246 -14.410 1.00 92.44 77 TYR A C 1
ATOM 599 O O . TYR A 1 77 ? 2.255 -15.043 -15.533 1.00 92.44 77 TYR A O 1
ATOM 607 N N . THR A 1 78 ? 0.497 -15.358 -14.170 1.00 92.81 78 THR A N 1
ATOM 608 C CA . THR A 1 78 ? -0.520 -15.415 -15.233 1.00 92.81 78 THR A CA 1
ATOM 609 C C . THR A 1 78 ? -0.514 -14.147 -16.080 1.00 92.81 78 THR A C 1
ATOM 611 O O . THR A 1 78 ? -0.572 -14.204 -17.306 1.00 92.81 78 THR A O 1
ATOM 614 N N . MET A 1 79 ? -0.404 -12.988 -15.431 1.00 91.38 79 MET A N 1
ATOM 615 C CA . MET A 1 79 ? -0.427 -11.710 -16.126 1.00 91.38 79 MET A CA 1
ATOM 616 C C . MET A 1 79 ? 0.860 -11.466 -16.919 1.00 91.38 79 MET A C 1
ATOM 618 O O . MET A 1 79 ? 0.786 -11.052 -18.070 1.00 91.38 79 MET A O 1
ATOM 622 N N . ASN A 1 80 ? 2.031 -11.782 -16.355 1.00 92.19 80 ASN A N 1
ATOM 623 C CA . ASN A 1 80 ? 3.292 -11.683 -17.091 1.00 92.19 80 ASN A CA 1
ATOM 624 C C . ASN A 1 80 ? 3.329 -12.653 -18.274 1.00 92.19 80 ASN A C 1
ATOM 626 O O . ASN A 1 80 ? 3.807 -12.276 -19.338 1.00 92.19 80 ASN A O 1
ATOM 630 N N . HIS A 1 81 ? 2.805 -13.870 -18.106 1.00 95.06 81 HIS A N 1
ATOM 631 C CA . HIS A 1 81 ? 2.708 -14.849 -19.183 1.00 95.06 81 HIS A CA 1
ATOM 632 C C . HIS A 1 81 ? 1.828 -14.333 -20.327 1.00 95.06 81 HIS A C 1
ATOM 634 O O . HIS A 1 81 ? 2.285 -14.282 -21.463 1.00 95.06 81 HIS A O 1
ATOM 640 N N . GLY A 1 82 ? 0.600 -13.889 -20.035 1.00 95.44 82 GLY A N 1
ATOM 641 C CA . GLY A 1 82 ? -0.313 -13.375 -21.064 1.00 95.44 82 GLY A CA 1
ATOM 642 C C . GLY A 1 82 ? 0.197 -12.106 -21.752 1.00 95.44 82 GLY A C 1
ATOM 643 O O . GLY A 1 82 ? 0.065 -11.965 -22.964 1.00 95.44 82 GLY A O 1
ATOM 644 N N . ILE A 1 83 ? 0.831 -11.197 -21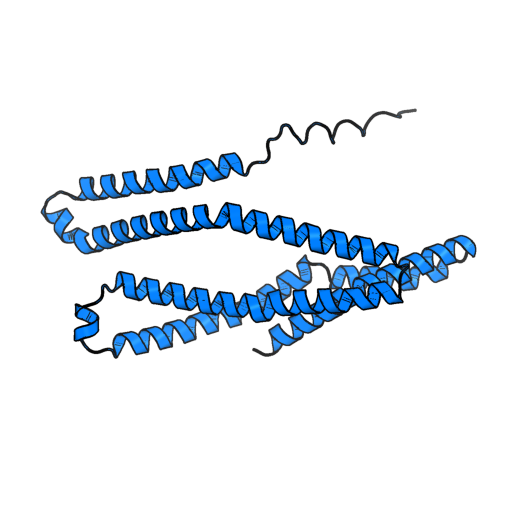.005 1.00 93.50 83 ILE A N 1
ATOM 645 C CA . ILE A 1 83 ? 1.451 -10.001 -21.589 1.00 93.50 83 ILE A CA 1
ATOM 646 C C . ILE A 1 83 ? 2.632 -10.383 -22.487 1.00 93.50 83 ILE A C 1
ATOM 648 O O . ILE A 1 83 ? 2.776 -9.824 -23.571 1.00 93.50 83 ILE A O 1
ATOM 652 N N . HIS A 1 84 ? 3.480 -11.317 -22.052 1.00 93.06 84 HIS A N 1
ATOM 653 C CA . HIS A 1 84 ? 4.621 -11.761 -22.845 1.00 93.06 84 HIS A CA 1
ATOM 654 C C . HIS A 1 84 ? 4.176 -12.453 -24.136 1.00 93.06 84 HIS A C 1
ATOM 656 O O . HIS A 1 84 ? 4.677 -12.108 -25.203 1.00 93.06 84 HIS A O 1
ATOM 662 N N . ASP A 1 85 ? 3.198 -13.354 -24.046 1.00 96.06 85 ASP A N 1
ATOM 663 C CA . ASP A 1 85 ? 2.587 -14.014 -25.201 1.00 96.06 85 ASP A CA 1
ATOM 664 C C . ASP A 1 85 ? 2.003 -12.992 -26.187 1.00 96.06 85 ASP A C 1
ATOM 666 O O . ASP A 1 85 ? 2.281 -13.047 -27.384 1.00 96.06 85 ASP A O 1
ATOM 670 N N . HIS A 1 86 ? 1.284 -11.982 -25.687 1.00 93.81 86 HIS A N 1
ATOM 671 C CA . HIS A 1 86 ? 0.778 -10.909 -26.536 1.00 93.81 86 HIS A CA 1
ATOM 672 C C . HIS A 1 86 ? 1.912 -10.153 -27.236 1.00 93.81 86 HIS A C 1
ATOM 674 O O . HIS A 1 86 ? 1.870 -10.025 -28.456 1.00 93.81 86 HIS A O 1
ATOM 680 N N . ILE A 1 87 ? 2.936 -9.709 -26.490 1.00 94.12 87 ILE A N 1
ATOM 681 C CA . ILE A 1 87 ? 4.076 -8.942 -27.021 1.00 94.12 87 ILE A CA 1
ATOM 682 C C . ILE A 1 87 ? 4.806 -9.700 -28.131 1.00 94.12 87 ILE A C 1
ATOM 684 O O . ILE A 1 87 ? 5.170 -9.088 -29.128 1.00 94.12 87 ILE A O 1
ATOM 688 N N . MET A 1 88 ? 5.013 -11.007 -27.975 1.00 93.31 88 MET A N 1
ATOM 689 C CA . MET A 1 88 ? 5.739 -11.818 -28.960 1.00 93.31 88 MET A CA 1
ATOM 690 C C . MET A 1 88 ? 4.935 -12.080 -30.240 1.00 93.31 88 MET A C 1
ATOM 692 O O . MET A 1 88 ? 5.523 -12.400 -31.269 1.00 93.31 88 MET A O 1
ATOM 696 N N . ASN A 1 89 ? 3.611 -11.920 -30.191 1.00 95.69 89 ASN A N 1
ATOM 697 C CA . ASN A 1 89 ? 2.722 -12.065 -31.343 1.00 95.69 89 ASN A CA 1
ATOM 698 C C . ASN A 1 89 ? 2.426 -10.726 -32.056 1.00 95.69 89 ASN A C 1
ATOM 700 O O . ASN A 1 89 ? 1.591 -10.690 -32.964 1.00 95.69 89 ASN A O 1
ATOM 704 N N . LEU A 1 90 ? 3.081 -9.616 -31.678 1.00 95.50 90 LEU A N 1
ATOM 705 C CA . LEU A 1 90 ? 2.938 -8.345 -32.397 1.00 95.50 90 LEU A CA 1
ATOM 706 C C . LEU A 1 90 ? 3.687 -8.342 -33.747 1.00 95.50 90 LEU A C 1
ATOM 708 O O . LEU A 1 90 ? 4.683 -9.042 -33.929 1.00 95.50 90 LEU A O 1
ATOM 712 N N . PRO A 1 91 ? 3.250 -7.511 -34.715 1.00 94.94 91 PRO A N 1
ATOM 713 C CA . PRO A 1 91 ? 3.938 -7.365 -35.995 1.00 94.94 91 PRO A CA 1
ATOM 714 C C . PRO A 1 91 ? 5.377 -6.858 -35.836 1.00 94.94 91 PRO A C 1
ATOM 716 O O . PRO A 1 91 ? 5.661 -6.011 -34.993 1.00 94.94 91 PRO A O 1
ATOM 719 N N . VAL A 1 92 ? 6.274 -7.266 -36.739 1.00 94.12 92 VAL A N 1
ATOM 720 C CA . VAL A 1 92 ? 7.688 -6.831 -36.756 1.00 94.12 92 VAL A CA 1
ATOM 721 C C . VAL A 1 92 ? 7.842 -5.303 -36.761 1.00 94.12 92 VAL A C 1
ATOM 723 O O . VAL A 1 92 ? 8.751 -4.775 -36.125 1.00 94.12 92 VAL A O 1
ATOM 726 N N . ALA A 1 93 ? 6.923 -4.575 -37.406 1.00 94.31 93 ALA A N 1
ATOM 727 C CA . ALA A 1 93 ? 6.915 -3.111 -37.402 1.00 94.31 93 ALA A CA 1
ATOM 728 C C . ALA A 1 93 ? 6.849 -2.513 -35.980 1.00 94.31 93 ALA A C 1
ATOM 730 O O . ALA A 1 93 ? 7.429 -1.457 -35.729 1.00 94.31 93 ALA A O 1
ATOM 731 N N . TYR A 1 94 ? 6.201 -3.196 -35.031 1.00 91.38 94 TYR A N 1
ATOM 732 C CA . TYR A 1 94 ? 6.175 -2.796 -33.624 1.00 91.38 94 TYR A CA 1
ATOM 733 C C . TYR A 1 94 ? 7.537 -3.012 -32.947 1.00 91.38 94 TYR A C 1
ATOM 735 O O . TYR A 1 94 ? 8.064 -2.103 -32.312 1.00 91.38 94 TYR A O 1
ATOM 743 N N . HIS A 1 95 ? 8.154 -4.179 -33.151 1.00 92.25 95 HIS A N 1
ATOM 744 C CA . HIS A 1 95 ? 9.448 -4.520 -32.545 1.00 92.25 95 HIS A CA 1
ATOM 745 C C . HIS A 1 95 ? 10.624 -3.671 -33.047 1.00 92.25 95 HIS A C 1
ATOM 747 O O . HIS A 1 95 ? 11.638 -3.576 -32.360 1.00 92.25 95 HIS A O 1
ATOM 753 N N . VAL A 1 96 ? 10.500 -3.060 -34.228 1.00 92.31 96 VAL A N 1
ATOM 754 C CA . VAL A 1 96 ? 11.512 -2.146 -34.784 1.00 92.31 96 VAL A CA 1
ATOM 755 C C . VAL A 1 96 ? 11.257 -0.688 -34.382 1.00 92.31 96 VAL A C 1
ATOM 757 O O . VAL A 1 96 ? 12.203 0.088 -34.286 1.00 92.31 96 VAL A O 1
ATOM 760 N N . SER A 1 97 ? 10.000 -0.298 -34.145 1.00 91.25 97 SER A N 1
ATOM 761 C CA . SER A 1 97 ? 9.634 1.096 -33.843 1.00 91.25 97 SER A CA 1
ATOM 762 C C . SER A 1 97 ? 9.697 1.454 -32.358 1.00 91.25 97 SER A C 1
ATOM 764 O O . SER A 1 97 ? 9.825 2.634 -32.034 1.00 91.25 97 SER A O 1
ATOM 766 N N . VAL A 1 98 ? 9.609 0.470 -31.457 1.00 88.62 98 VAL A N 1
ATOM 767 C CA . VAL A 1 98 ? 9.576 0.697 -30.007 1.00 88.62 98 VAL A CA 1
ATOM 768 C C . VAL A 1 98 ? 10.755 0.016 -29.323 1.00 88.62 98 VAL A C 1
ATOM 770 O O . VAL A 1 98 ? 11.008 -1.173 -29.508 1.00 88.62 98 VAL A O 1
ATOM 773 N N . ASP A 1 99 ? 11.432 0.750 -28.441 1.00 86.12 99 ASP A N 1
ATOM 774 C CA . ASP A 1 99 ? 12.482 0.183 -27.606 1.00 86.12 99 ASP A CA 1
ATOM 775 C C . ASP A 1 99 ? 11.928 -0.898 -26.663 1.00 86.12 99 ASP A C 1
ATOM 777 O O . ASP A 1 99 ? 11.008 -0.680 -25.864 1.00 86.12 99 ASP A O 1
ATOM 781 N N . ALA A 1 100 ? 12.570 -2.070 -26.662 1.00 85.75 100 ALA A N 1
ATOM 782 C CA . ALA A 1 100 ? 12.217 -3.177 -25.767 1.00 85.75 100 ALA A CA 1
ATOM 783 C C . ALA A 1 100 ? 12.274 -2.783 -24.275 1.00 85.75 100 ALA A C 1
ATOM 785 O O . ALA A 1 100 ? 11.540 -3.321 -23.441 1.00 85.75 100 ALA A O 1
ATOM 786 N N . THR A 1 101 ? 13.127 -1.813 -23.931 1.00 85.44 101 THR A N 1
ATOM 787 C CA . THR A 1 101 ? 13.240 -1.258 -22.575 1.00 85.44 101 THR A CA 1
ATOM 788 C C . THR A 1 101 ? 11.989 -0.495 -22.166 1.00 85.44 101 THR A C 1
ATOM 790 O O . THR A 1 101 ? 11.497 -0.686 -21.054 1.00 85.44 101 THR A O 1
ATOM 793 N N . ASP A 1 102 ? 11.465 0.352 -23.048 1.00 86.94 102 ASP A N 1
ATOM 794 C CA . ASP A 1 102 ? 10.281 1.152 -22.751 1.00 86.94 102 ASP A CA 1
ATOM 795 C C . ASP A 1 102 ? 9.020 0.283 -22.742 1.00 86.94 102 ASP A C 1
ATOM 797 O O . ASP A 1 102 ? 8.178 0.439 -21.857 1.00 86.94 102 ASP A O 1
ATOM 801 N N . THR A 1 103 ? 8.963 -0.738 -23.602 1.00 90.06 103 THR A N 1
ATOM 802 C CA . THR A 1 103 ? 7.908 -1.765 -23.560 1.00 90.06 103 THR A CA 1
ATOM 803 C C . THR A 1 103 ? 7.918 -2.526 -22.229 1.00 90.06 103 THR A C 1
ATOM 805 O O . THR A 1 103 ? 6.896 -2.610 -21.551 1.00 90.06 103 THR A O 1
ATOM 808 N N . THR A 1 104 ? 9.080 -3.017 -21.781 1.00 88.50 104 THR A N 1
ATOM 809 C CA . THR A 1 104 ? 9.204 -3.748 -20.500 1.00 88.50 104 THR A CA 1
ATOM 810 C C . THR A 1 104 ? 8.807 -2.876 -19.305 1.00 88.50 104 THR A C 1
ATOM 812 O O . THR A 1 104 ? 8.169 -3.346 -18.361 1.00 88.50 104 THR A O 1
ATOM 815 N N . LYS A 1 105 ? 9.141 -1.582 -19.347 1.00 87.81 105 LYS A N 1
ATOM 816 C CA . LYS A 1 105 ? 8.715 -0.619 -18.324 1.00 87.81 105 LYS A CA 1
ATOM 817 C C . LYS A 1 105 ? 7.208 -0.402 -18.332 1.00 87.81 105 LYS A C 1
ATOM 819 O O . LYS A 1 105 ? 6.611 -0.359 -17.259 1.00 87.81 105 LYS A O 1
ATOM 824 N N . ALA A 1 106 ? 6.595 -0.278 -19.508 1.00 90.19 106 ALA A N 1
ATOM 825 C CA . ALA A 1 106 ? 5.147 -0.148 -19.631 1.00 90.19 106 ALA A CA 1
ATOM 826 C C . ALA A 1 106 ? 4.424 -1.371 -19.040 1.00 90.19 106 ALA A C 1
ATOM 828 O O . ALA A 1 106 ? 3.456 -1.210 -18.296 1.00 90.19 106 ALA A O 1
ATOM 829 N N . VAL A 1 107 ? 4.951 -2.578 -19.274 1.00 91.94 107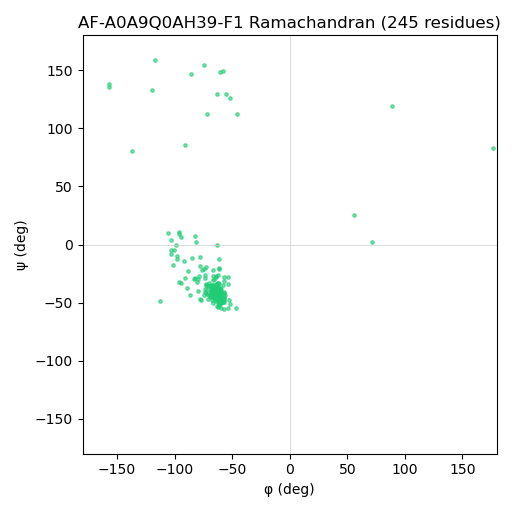 VAL A N 1
ATOM 830 C CA . VAL A 1 107 ? 4.446 -3.819 -18.664 1.00 91.94 107 VAL A CA 1
ATOM 831 C C . VAL A 1 107 ? 4.552 -3.785 -17.141 1.00 91.94 107 VAL A C 1
ATOM 833 O O . VAL A 1 107 ? 3.559 -4.011 -16.452 1.00 91.94 107 VAL A O 1
ATOM 836 N N . ASP A 1 108 ? 5.725 -3.462 -16.593 1.00 91.12 108 ASP A N 1
ATOM 837 C CA . ASP A 1 108 ? 5.929 -3.391 -15.141 1.00 91.12 108 ASP A CA 1
ATOM 838 C C . ASP A 1 108 ? 5.017 -2.334 -14.481 1.00 91.12 108 ASP A C 1
ATOM 840 O O . ASP A 1 108 ? 4.443 -2.565 -13.411 1.00 91.12 108 ASP A O 1
ATOM 844 N N . LEU A 1 109 ? 4.801 -1.196 -15.147 1.00 89.94 109 LEU A N 1
ATOM 845 C CA . LEU A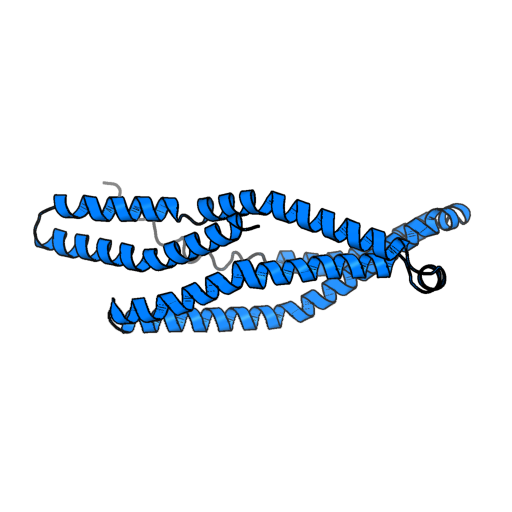 1 109 ? 3.838 -0.179 -14.716 1.00 89.94 109 LEU A CA 1
ATOM 846 C C . LEU A 1 109 ? 2.394 -0.703 -14.739 1.00 89.94 109 LEU A C 1
ATOM 848 O O . LEU A 1 109 ? 1.665 -0.479 -13.770 1.00 89.94 109 LEU A O 1
ATOM 852 N N . GLY A 1 110 ? 1.994 -1.447 -15.773 1.00 90.50 110 GLY A N 1
ATOM 853 C CA . GLY A 1 110 ? 0.683 -2.102 -15.848 1.00 90.50 110 GLY A CA 1
ATOM 854 C C . GLY A 1 110 ? 0.470 -3.122 -14.723 1.00 90.50 110 GLY A C 1
ATOM 855 O O . GLY A 1 110 ? -0.563 -3.113 -14.046 1.00 90.50 110 GLY A O 1
ATOM 856 N N . THR A 1 111 ? 1.491 -3.930 -14.428 1.00 90.56 111 THR A N 1
ATOM 857 C CA . THR A 1 111 ? 1.492 -4.890 -13.312 1.00 90.56 111 THR A CA 1
ATOM 858 C C . THR A 1 111 ? 1.318 -4.216 -11.962 1.00 90.56 111 THR A C 1
ATOM 860 O O . THR A 1 111 ? 0.549 -4.685 -11.108 1.00 90.56 111 THR A O 1
ATOM 863 N N . LYS A 1 112 ? 2.010 -3.094 -11.765 1.00 90.12 112 LYS A N 1
ATOM 864 C CA . LYS A 1 112 ? 1.890 -2.271 -10.560 1.00 90.12 112 LYS A CA 1
ATOM 865 C C . LYS A 1 112 ? 0.511 -1.627 -10.462 1.00 90.12 112 LYS A C 1
ATOM 867 O O . LYS A 1 112 ? -0.075 -1.669 -9.384 1.00 90.12 112 LYS A O 1
ATOM 872 N N . ALA A 1 113 ? -0.037 -1.101 -11.556 1.00 91.12 113 ALA A N 1
ATOM 873 C CA . ALA A 1 113 ? -1.371 -0.503 -11.578 1.00 91.12 113 ALA A CA 1
ATOM 874 C C . ALA A 1 113 ? -2.463 -1.518 -11.201 1.00 91.12 113 ALA A C 1
ATOM 876 O O . ALA A 1 113 ? -3.293 -1.232 -10.338 1.00 91.12 113 ALA A O 1
ATOM 877 N N . SER A 1 114 ? -2.398 -2.738 -11.747 1.00 90.12 114 SER A N 1
ATOM 878 C CA . SER A 1 114 ? -3.288 -3.839 -11.351 1.00 90.12 114 SER A CA 1
ATOM 879 C C . SER A 1 114 ? -3.213 -4.113 -9.843 1.00 90.12 114 SER A C 1
ATOM 881 O O . SER A 1 114 ? -4.244 -4.219 -9.181 1.00 90.12 114 SER A O 1
ATOM 883 N N . ARG A 1 115 ? -2.007 -4.125 -9.256 1.00 89.56 115 ARG A N 1
ATOM 884 C CA . ARG A 1 115 ? -1.852 -4.281 -7.799 1.00 89.56 115 ARG A CA 1
ATOM 885 C C . ARG A 1 115 ? -2.460 -3.118 -7.010 1.00 89.56 115 ARG A C 1
ATOM 887 O O . ARG A 1 115 ? -3.019 -3.336 -5.940 1.00 89.56 115 ARG A O 1
ATOM 894 N N . MET A 1 116 ? -2.348 -1.888 -7.502 1.00 90.00 116 MET A N 1
ATOM 895 C CA . MET A 1 116 ? -2.942 -0.732 -6.823 1.00 90.00 116 MET A CA 1
ATOM 896 C C . MET A 1 116 ? -4.466 -0.848 -6.752 1.00 90.00 116 MET A C 1
ATOM 898 O O . MET A 1 116 ? -5.047 -0.538 -5.714 1.00 90.00 116 MET A O 1
ATOM 902 N N . LEU A 1 117 ? -5.101 -1.355 -7.812 1.00 89.19 117 LEU A N 1
ATOM 903 C CA . LEU A 1 117 ? -6.539 -1.616 -7.824 1.00 89.19 117 LEU A CA 1
ATOM 904 C C . LEU A 1 117 ? -6.930 -2.686 -6.794 1.00 89.19 117 LEU A C 1
ATOM 906 O O . LEU A 1 117 ? -7.899 -2.502 -6.064 1.00 89.19 117 LEU A O 1
ATOM 910 N N . GLU A 1 118 ? -6.154 -3.765 -6.673 1.00 87.06 118 GLU A N 1
ATOM 911 C CA . GLU A 1 118 ? -6.388 -4.778 -5.634 1.00 87.06 118 GLU A CA 1
ATOM 912 C C . GLU A 1 118 ? -6.312 -4.189 -4.225 1.00 87.06 118 GLU A C 1
ATOM 914 O O . GLU A 1 118 ? -7.171 -4.471 -3.396 1.00 87.06 118 GLU A O 1
ATOM 919 N N . ILE A 1 119 ? -5.314 -3.345 -3.950 1.00 87.75 119 ILE A N 1
ATOM 920 C CA . ILE A 1 119 ? -5.185 -2.666 -2.653 1.00 87.75 119 ILE A CA 1
ATOM 921 C C . ILE A 1 119 ? -6.393 -1.750 -2.416 1.00 87.75 119 ILE A C 1
ATOM 923 O O . ILE A 1 119 ? -6.972 -1.751 -1.329 1.00 87.75 119 ILE A O 1
ATOM 927 N N . ALA A 1 120 ? -6.813 -0.994 -3.431 1.00 88.38 120 ALA A N 1
ATOM 928 C CA . ALA A 1 120 ? -7.970 -0.112 -3.327 1.00 88.38 120 ALA A CA 1
ATOM 929 C C . ALA A 1 120 ? -9.262 -0.888 -3.011 1.00 88.38 120 ALA A C 1
ATOM 931 O O . ALA A 1 120 ? -10.005 -0.498 -2.110 1.00 88.38 120 ALA A O 1
ATOM 932 N N . LEU A 1 121 ? -9.503 -2.004 -3.702 1.00 85.50 121 LEU A N 1
ATOM 933 C CA . LEU A 1 121 ? -10.732 -2.790 -3.570 1.00 85.50 121 LEU A CA 1
ATOM 934 C C . LEU A 1 121 ? -10.749 -3.706 -2.341 1.00 85.50 121 LEU A C 1
ATOM 936 O O . LEU A 1 121 ? -11.787 -3.827 -1.699 1.00 85.50 121 LEU A O 1
ATOM 940 N N . PHE A 1 122 ? -9.633 -4.352 -1.998 1.00 82.06 122 PHE A N 1
ATOM 941 C CA . PHE A 1 122 ? -9.604 -5.376 -0.944 1.00 82.06 122 PHE A CA 1
ATOM 942 C C . PHE A 1 122 ? -9.041 -4.887 0.385 1.00 82.06 122 PHE A C 1
ATOM 944 O O . PHE A 1 122 ? -9.267 -5.522 1.412 1.00 82.06 122 PHE A O 1
ATOM 951 N N . GLU A 1 123 ? -8.314 -3.772 0.402 1.00 82.94 123 GLU A N 1
ATOM 952 C CA . GLU A 1 123 ? -7.743 -3.245 1.638 1.00 82.94 123 GLU A CA 1
ATOM 953 C C . GLU A 1 123 ? -8.375 -1.920 2.050 1.00 82.94 123 GLU A C 1
ATOM 955 O O . GLU A 1 123 ? -8.769 -1.759 3.206 1.00 82.94 123 GLU A O 1
ATOM 960 N N . VAL A 1 124 ? -8.482 -0.969 1.123 1.00 88.56 124 VAL A N 1
ATOM 961 C CA . VAL A 1 124 ? -8.986 0.374 1.436 1.00 88.56 124 VAL A CA 1
ATOM 962 C C . VAL A 1 124 ? -10.506 0.366 1.562 1.00 88.56 124 VAL A C 1
ATOM 964 O O . VAL A 1 124 ? -11.029 0.887 2.546 1.00 88.56 124 VAL A O 1
ATOM 967 N N . LEU A 1 125 ? -11.215 -0.258 0.618 1.00 87.19 125 LEU A N 1
ATOM 968 C CA . LEU A 1 125 ? -12.679 -0.282 0.613 1.00 87.19 125 LEU A CA 1
ATOM 969 C C . LEU A 1 125 ? -13.278 -0.882 1.904 1.00 87.19 125 LEU A C 1
ATOM 971 O O . LEU A 1 125 ? -14.109 -0.204 2.511 1.00 87.19 125 LEU A O 1
ATOM 975 N N . PRO A 1 126 ? -12.847 -2.060 2.411 1.00 84.62 126 PRO A N 1
ATOM 976 C CA . PRO A 1 126 ? -13.412 -2.611 3.644 1.00 84.62 126 PRO A CA 1
ATOM 977 C C . PRO A 1 126 ? -13.120 -1.730 4.861 1.00 84.62 126 PRO A C 1
ATOM 979 O O . PRO A 1 126 ? -14.005 -1.518 5.681 1.00 84.62 126 PRO A O 1
ATOM 982 N N . LYS A 1 127 ? -11.918 -1.141 4.951 1.00 85.25 127 LYS A N 1
ATOM 983 C CA . LYS A 1 127 ? -11.557 -0.212 6.037 1.00 85.25 127 LYS A CA 1
ATOM 984 C C . LYS A 1 127 ? -12.456 1.027 6.049 1.00 85.25 127 LYS A C 1
ATOM 986 O O . LYS A 1 127 ? -12.865 1.478 7.117 1.00 85.25 127 LYS A O 1
ATOM 991 N N . VAL A 1 128 ? -12.775 1.566 4.873 1.00 88.44 128 VAL A N 1
ATOM 992 C CA . VAL A 1 128 ? -13.685 2.710 4.731 1.00 88.44 128 VAL A CA 1
ATOM 993 C C . VAL A 1 128 ? -15.108 2.322 5.140 1.00 88.44 128 VAL A C 1
ATOM 995 O O . VAL A 1 128 ? -15.728 3.044 5.918 1.00 88.44 128 VAL A O 1
ATOM 998 N N . LEU A 1 129 ? -15.607 1.165 4.693 1.00 86.56 129 LEU A N 1
ATOM 999 C CA . LEU A 1 129 ? -16.927 0.658 5.087 1.00 86.56 129 LEU A CA 1
ATOM 1000 C C . LEU A 1 129 ? -17.026 0.410 6.601 1.00 86.56 129 LEU A C 1
ATOM 1002 O O . LEU A 1 129 ? -18.012 0.812 7.215 1.00 86.56 129 LEU A O 1
ATOM 1006 N N . THR A 1 130 ? -15.993 -0.167 7.223 1.00 85.75 130 THR A N 1
ATOM 1007 C CA . THR A 1 130 ? -15.902 -0.333 8.684 1.00 85.75 130 THR A CA 1
ATOM 1008 C C . THR A 1 130 ? -15.981 1.010 9.408 1.00 85.75 130 THR A C 1
ATOM 1010 O O . THR A 1 130 ? -16.701 1.127 10.394 1.00 85.75 130 THR A O 1
ATOM 1013 N N . LEU A 1 131 ? -15.294 2.044 8.916 1.00 84.88 131 LEU A N 1
ATOM 1014 C CA . LEU A 1 131 ? -15.326 3.378 9.522 1.00 84.88 131 LEU A CA 1
ATOM 1015 C C . LEU A 1 131 ? -16.743 3.984 9.508 1.00 84.88 131 LEU A C 1
ATOM 1017 O O . LEU A 1 131 ? -17.218 4.516 10.518 1.00 84.88 131 LEU A O 1
ATOM 1021 N N . PHE A 1 132 ? -17.428 3.878 8.366 1.00 86.50 132 PHE A N 1
ATOM 1022 C CA . PHE A 1 132 ? -18.805 4.347 8.217 1.00 86.50 132 PHE A CA 1
ATOM 1023 C C . PHE A 1 132 ? -19.792 3.533 9.054 1.00 86.50 132 PHE A C 1
ATOM 1025 O O . PHE A 1 132 ? -20.700 4.125 9.625 1.00 86.50 132 PHE A O 1
ATOM 1032 N N . GLY A 1 133 ? -19.602 2.216 9.174 1.00 84.19 133 GLY A N 1
ATOM 1033 C CA . GLY A 1 133 ? -20.429 1.354 10.022 1.00 84.19 133 GLY A CA 1
ATOM 1034 C C . GLY A 1 133 ? -20.212 1.582 11.521 1.00 84.19 133 GLY A C 1
ATOM 1035 O O . GLY A 1 133 ? -21.169 1.548 12.291 1.00 84.19 133 GLY A O 1
ATOM 1036 N N . ALA A 1 134 ? -18.981 1.878 11.945 1.00 82.44 134 ALA A N 1
ATOM 1037 C CA . ALA A 1 134 ? -18.651 2.104 13.352 1.00 82.44 134 ALA A CA 1
ATOM 1038 C C . ALA A 1 134 ? -19.311 3.374 13.904 1.00 82.44 134 ALA A C 1
ATOM 1040 O O . ALA A 1 134 ? -19.783 3.399 15.037 1.00 82.44 134 ALA A O 1
ATOM 1041 N N . THR A 1 135 ? -19.375 4.430 13.094 1.00 83.19 135 THR A N 1
ATOM 1042 C CA . THR A 1 135 ? -19.859 5.747 13.524 1.00 83.19 135 THR A CA 1
ATOM 1043 C C . THR A 1 135 ? -21.293 5.713 14.089 1.00 83.19 135 THR A C 1
ATOM 1045 O O . THR A 1 135 ? -21.459 6.102 15.243 1.00 83.19 135 THR A O 1
ATOM 1048 N N . PRO A 1 136 ? -22.329 5.215 13.381 1.00 86.00 136 PRO A N 1
ATOM 1049 C CA . PRO A 1 136 ? -23.694 5.171 13.912 1.00 86.00 136 PRO A CA 1
ATOM 1050 C C . PRO A 1 136 ? -23.826 4.275 15.151 1.00 86.00 136 PRO A C 1
ATOM 1052 O O . PRO A 1 136 ? -24.535 4.644 16.082 1.00 86.00 136 PRO A O 1
ATOM 1055 N N . ILE A 1 137 ? -23.101 3.151 15.211 1.00 83.44 137 ILE A N 1
ATOM 1056 C CA . ILE A 1 137 ? -23.098 2.246 16.375 1.00 83.44 137 ILE A CA 1
ATOM 1057 C C . ILE A 1 137 ? -22.577 2.972 17.622 1.00 83.44 137 ILE A C 1
ATOM 1059 O O . ILE A 1 137 ? -23.114 2.804 18.720 1.00 83.44 137 ILE A O 1
ATOM 1063 N N . LEU A 1 138 ? -21.546 3.806 17.462 1.00 81.00 138 LEU A N 1
ATOM 1064 C CA . LEU A 1 138 ? -21.004 4.603 18.560 1.00 81.00 138 LEU A CA 1
ATOM 1065 C C . LEU A 1 138 ? -21.993 5.680 19.028 1.00 81.00 138 LEU A C 1
ATOM 1067 O O . LEU A 1 138 ? -22.097 5.890 20.233 1.00 81.00 138 LEU A O 1
ATOM 1071 N N . LEU A 1 139 ? -22.738 6.317 18.116 1.00 85.00 139 LEU A N 1
ATOM 1072 C CA . LEU A 1 139 ? -23.750 7.323 18.475 1.00 85.00 139 LEU A CA 1
ATOM 1073 C C . LEU A 1 139 ? -24.923 6.734 19.271 1.00 85.00 139 LEU A C 1
ATOM 1075 O O . LEU A 1 139 ? -25.462 7.420 20.135 1.00 85.00 139 LEU A O 1
ATOM 1079 N N . THR A 1 140 ? -25.349 5.503 18.971 1.00 85.56 140 THR A N 1
ATOM 1080 C CA . THR A 1 140 ? -26.489 4.8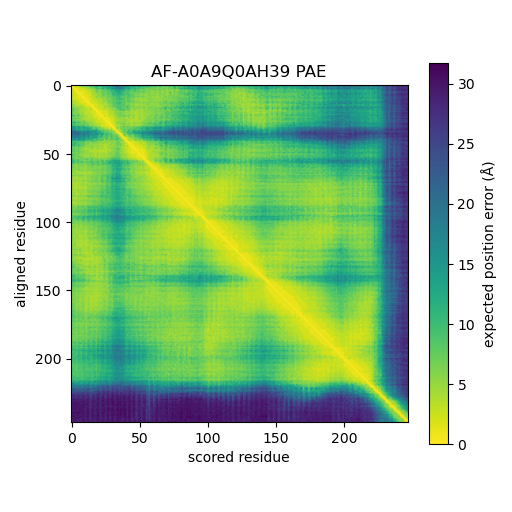79 19.665 1.00 85.56 140 THR A CA 1
ATOM 1081 C C . THR A 1 140 ? -26.107 4.257 21.004 1.00 85.56 140 THR A C 1
ATOM 1083 O O . THR A 1 140 ? -26.956 4.143 21.882 1.00 85.56 140 THR A O 1
ATOM 1086 N N . THR A 1 141 ? -24.856 3.811 21.152 1.00 82.12 141 THR A N 1
ATOM 1087 C CA . THR A 1 141 ? -24.407 3.033 22.322 1.00 82.12 141 THR A CA 1
ATOM 1088 C C . THR A 1 141 ? -23.743 3.904 23.386 1.00 82.12 141 THR A C 1
ATOM 1090 O O . THR A 1 141 ? -23.847 3.610 24.574 1.00 82.12 141 THR A O 1
ATOM 1093 N N . TYR A 1 142 ? -23.060 4.976 22.975 1.00 80.50 142 TYR A N 1
ATOM 1094 C CA . TYR A 1 142 ? -22.303 5.852 23.865 1.00 80.50 142 TYR A CA 1
ATOM 1095 C C . TYR A 1 142 ? -22.863 7.272 23.863 1.00 80.50 142 TYR A C 1
ATOM 1097 O O . TYR A 1 142 ? -23.503 7.687 22.896 1.00 80.50 142 TYR A O 1
ATOM 1105 N N . PRO A 1 143 ? -22.588 8.067 24.913 1.00 85.81 143 PRO A N 1
ATOM 1106 C CA . PRO A 1 143 ? -22.963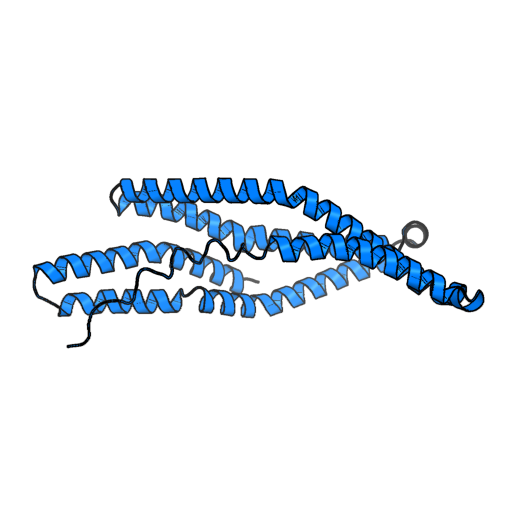 9.469 24.907 1.00 85.81 143 PRO A CA 1
ATOM 1107 C C . PRO A 1 143 ? -22.331 10.215 23.712 1.00 85.81 143 PRO A C 1
ATOM 1109 O O . PRO A 1 143 ? -21.208 9.900 23.297 1.00 85.81 143 PRO A O 1
ATOM 1112 N N . PRO A 1 144 ? -22.997 11.258 23.188 1.00 85.56 144 PRO A N 1
ATOM 1113 C CA . PRO A 1 144 ? -22.648 11.884 21.908 1.00 85.56 144 PRO A CA 1
ATOM 1114 C C . PRO A 1 144 ? -21.242 12.505 21.862 1.00 85.56 144 PRO A C 1
ATOM 1116 O O . PRO A 1 144 ? -20.675 12.668 20.782 1.00 85.56 144 PRO A O 1
ATOM 1119 N N . PHE A 1 145 ? -20.638 12.814 23.015 1.00 88.25 145 PHE A N 1
ATOM 1120 C CA . PHE A 1 145 ? -19.275 13.348 23.074 1.00 88.25 145 PHE A CA 1
ATOM 1121 C C . PHE A 1 145 ? -18.228 12.362 22.526 1.00 88.25 145 PHE A C 1
ATOM 1123 O O . PHE A 1 145 ? -17.259 12.790 21.900 1.00 88.25 145 PHE A O 1
ATOM 1130 N N . VAL A 1 146 ? -18.425 11.048 22.707 1.00 85.75 146 VAL A N 1
ATOM 1131 C CA . VAL A 1 146 ? -17.484 10.013 22.237 1.00 85.75 146 VAL A CA 1
ATOM 1132 C C . VAL A 1 146 ? -17.444 9.989 20.710 1.00 85.75 146 VAL A C 1
ATOM 1134 O O . VAL A 1 146 ? -16.373 9.974 20.101 1.00 85.75 146 VAL A O 1
ATOM 1137 N N . ALA A 1 147 ? -18.618 10.060 20.084 1.00 84.50 147 ALA A N 1
ATOM 1138 C CA . ALA A 1 147 ? -18.749 10.129 18.636 1.00 84.50 147 ALA A CA 1
ATOM 1139 C C . ALA A 1 147 ? -18.144 11.415 18.051 1.00 84.50 147 ALA A C 1
ATOM 1141 O O . ALA A 1 147 ? -17.501 11.372 17.000 1.00 84.50 147 ALA A O 1
ATOM 1142 N N . LEU A 1 148 ? -18.297 12.548 18.747 1.00 89.44 148 LEU A N 1
ATOM 1143 C CA . LEU A 1 148 ? -17.698 13.820 18.341 1.00 89.44 148 LEU A CA 1
ATOM 1144 C C . LEU A 1 148 ? -16.165 13.741 18.335 1.00 89.44 148 LEU A C 1
ATOM 1146 O O . LEU A 1 148 ? -15.534 14.161 17.365 1.00 89.44 148 LEU A O 1
ATOM 1150 N N . ILE A 1 149 ? -15.560 13.147 19.369 1.00 90.81 149 ILE A N 1
ATOM 1151 C CA . ILE A 1 149 ? -14.104 12.945 19.432 1.00 90.81 149 ILE A CA 1
ATOM 1152 C C . ILE A 1 149 ? -13.635 12.033 18.290 1.00 90.81 149 ILE A C 1
ATOM 1154 O O . ILE A 1 149 ? -12.681 12.379 17.591 1.00 90.81 149 ILE A O 1
ATOM 1158 N N . GLN A 1 150 ? -14.324 10.912 18.051 1.00 88.19 150 GLN A N 1
ATOM 1159 C CA . GLN A 1 150 ? -14.009 10.001 16.945 1.00 88.19 150 GLN A CA 1
ATOM 1160 C C . GLN A 1 150 ? -14.038 10.725 15.592 1.00 88.19 150 GLN A C 1
ATOM 1162 O O . GLN A 1 150 ? -13.108 10.594 14.793 1.00 88.19 150 GLN A O 1
ATOM 1167 N N . PHE A 1 151 ? -15.071 11.533 15.347 1.00 88.56 151 PHE A N 1
ATOM 1168 C CA . PHE A 1 151 ? -15.184 12.325 14.125 1.00 88.56 151 PHE A CA 1
ATOM 1169 C C . PHE A 1 151 ? -14.022 13.318 13.978 1.00 88.56 151 PHE A C 1
ATOM 1171 O O . PHE A 1 151 ? -13.384 13.368 12.924 1.00 88.56 151 PHE A O 1
ATOM 1178 N N . CYS A 1 152 ? -13.678 14.047 15.045 1.00 93.44 152 CYS A N 1
ATOM 1179 C CA . CYS A 1 152 ? -12.540 14.968 15.056 1.00 93.44 152 CYS A CA 1
ATOM 1180 C C . CYS A 1 152 ? -11.214 14.263 14.726 1.00 93.44 152 CYS A C 1
ATOM 1182 O O . CYS A 1 152 ? -10.438 14.769 13.912 1.00 93.44 152 CYS A O 1
ATOM 1184 N N . VAL A 1 153 ? -10.958 13.083 15.302 1.00 93.31 153 VAL A N 1
ATOM 1185 C CA . VAL A 1 153 ? -9.740 12.295 15.035 1.00 93.31 153 VAL A CA 1
ATOM 1186 C C . VAL A 1 153 ? -9.686 11.837 13.577 1.00 93.31 153 VAL A C 1
ATOM 1188 O O . VAL A 1 153 ? -8.651 11.986 12.920 1.00 93.31 153 VAL A O 1
ATOM 1191 N N . VAL A 1 154 ? -10.799 11.332 13.037 1.00 91.19 154 VAL A N 1
ATOM 1192 C CA . VAL A 1 154 ? -10.891 10.910 11.631 1.00 91.19 154 VAL A CA 1
ATOM 1193 C C . VAL A 1 154 ? -10.605 12.085 10.698 1.00 91.19 154 VAL A C 1
ATOM 1195 O O . VAL A 1 154 ? -9.742 11.973 9.823 1.00 91.19 154 VAL A O 1
ATOM 1198 N N . VAL A 1 155 ? -11.255 13.230 10.912 1.00 93.38 155 VAL A N 1
ATOM 1199 C CA . VAL A 1 155 ? -11.051 14.437 10.098 1.00 93.38 155 VAL A CA 1
ATOM 1200 C C . VAL A 1 155 ? -9.602 14.918 10.183 1.00 93.38 155 VAL A C 1
ATOM 1202 O O . VAL A 1 155 ? -8.973 15.161 9.149 1.00 93.38 155 VAL A O 1
ATOM 1205 N N . LEU A 1 156 ? -9.031 14.994 11.387 1.00 96.25 156 LEU A N 1
ATOM 1206 C CA . LEU A 1 156 ? -7.647 15.421 11.587 1.00 96.25 156 LEU A CA 1
ATOM 1207 C C . LEU A 1 156 ? -6.657 14.482 10.885 1.00 96.25 156 LEU A C 1
ATOM 1209 O O . LEU A 1 156 ? -5.762 14.940 10.169 1.00 96.25 156 LEU A O 1
ATOM 1213 N N . SER A 1 157 ? -6.839 13.168 11.029 1.00 93.12 157 SER A N 1
ATOM 1214 C CA . SER A 1 157 ? -5.991 12.169 10.370 1.00 93.12 157 SER A CA 1
ATOM 1215 C C . SER A 1 157 ? -6.073 12.262 8.840 1.00 93.12 157 SER A C 1
ATOM 1217 O O . SER A 1 157 ? -5.045 12.162 8.157 1.00 93.12 157 SER A O 1
ATOM 1219 N N . ALA A 1 158 ? -7.258 12.547 8.289 1.00 93.12 158 ALA A N 1
ATOM 1220 C CA . ALA A 1 158 ? -7.457 12.752 6.860 1.00 93.12 158 ALA A CA 1
ATOM 1221 C C . ALA A 1 158 ? -6.742 14.019 6.364 1.00 93.12 158 ALA A C 1
ATOM 1223 O O . ALA A 1 158 ? -6.064 13.973 5.333 1.00 93.12 158 ALA A O 1
ATOM 1224 N N . ILE A 1 159 ? -6.824 15.130 7.106 1.00 96.12 159 ILE A N 1
ATOM 1225 C CA . ILE A 1 159 ? -6.121 16.383 6.779 1.00 96.12 159 ILE A CA 1
ATOM 1226 C C . ILE A 1 159 ? -4.604 16.166 6.789 1.00 96.12 159 ILE A C 1
ATOM 1228 O O . ILE A 1 159 ? -3.924 16.515 5.819 1.00 96.12 159 ILE A O 1
ATOM 1232 N N . ILE A 1 160 ? -4.070 15.546 7.847 1.00 96.12 160 ILE A N 1
ATOM 1233 C CA . ILE A 1 160 ? -2.635 15.255 7.970 1.00 96.12 160 ILE A CA 1
ATOM 1234 C C . ILE A 1 160 ? -2.170 14.375 6.808 1.00 96.12 160 ILE A C 1
ATOM 1236 O O . ILE A 1 160 ? -1.144 14.661 6.189 1.00 96.12 160 ILE A O 1
ATOM 1240 N N . THR A 1 161 ? -2.926 13.328 6.479 1.00 94.38 161 THR A N 1
ATOM 1241 C CA . THR A 1 161 ? -2.577 12.400 5.396 1.00 94.38 161 THR A CA 1
ATOM 1242 C C . THR A 1 161 ? -2.593 13.094 4.038 1.00 94.38 161 THR A C 1
ATOM 1244 O O . THR A 1 161 ? -1.612 12.999 3.300 1.00 94.38 161 THR A O 1
ATOM 1247 N N . LYS A 1 162 ? -3.644 13.865 3.726 1.00 93.62 162 LYS A N 1
ATOM 1248 C CA . LYS A 1 162 ? -3.721 14.647 2.481 1.00 93.62 162 LYS A CA 1
ATOM 1249 C C . LYS A 1 162 ? -2.549 15.619 2.353 1.00 93.62 162 LYS A C 1
ATOM 1251 O O . LYS A 1 162 ? -1.904 15.677 1.306 1.00 93.62 162 LYS A O 1
ATOM 1256 N N . ARG A 1 163 ? -2.225 16.338 3.431 1.00 94.31 163 ARG A N 1
ATOM 1257 C CA . ARG A 1 163 ? -1.096 17.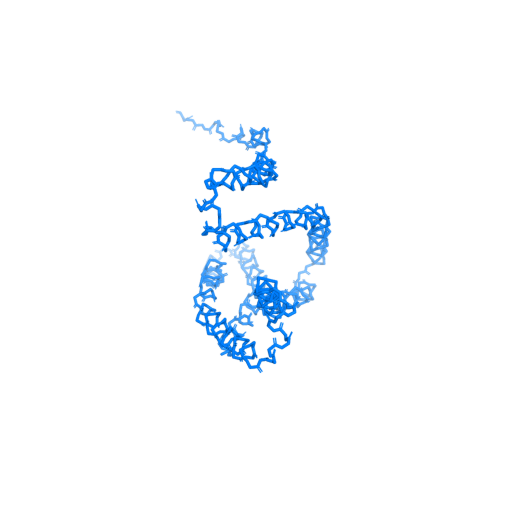275 3.458 1.00 94.31 163 ARG A CA 1
ATOM 1258 C C . ARG A 1 163 ? 0.239 16.557 3.261 1.00 94.31 163 ARG A C 1
ATOM 1260 O O . ARG A 1 163 ? 1.061 17.017 2.474 1.00 94.31 163 ARG A O 1
ATOM 1267 N N . LYS A 1 164 ? 0.443 15.406 3.913 1.00 91.81 164 LYS A N 1
ATOM 1268 C CA . LYS A 1 164 ? 1.640 14.570 3.719 1.00 91.81 164 LYS A CA 1
ATOM 1269 C C . LYS A 1 164 ? 1.784 14.120 2.266 1.00 91.81 164 LYS A C 1
ATOM 1271 O O . LYS A 1 164 ? 2.870 14.254 1.713 1.00 91.81 164 LYS A O 1
ATOM 1276 N N . ILE A 1 165 ? 0.708 13.638 1.644 1.00 92.94 165 ILE A N 1
ATOM 1277 C CA . ILE A 1 165 ? 0.713 13.204 0.238 1.00 92.94 165 ILE A CA 1
ATOM 1278 C C . ILE A 1 165 ? 1.099 14.369 -0.680 1.00 92.94 165 ILE A C 1
ATOM 1280 O O . ILE A 1 165 ? 2.031 14.235 -1.467 1.00 92.94 165 ILE A O 1
ATOM 1284 N N . SER A 1 166 ? 0.464 15.533 -0.520 1.00 92.94 166 SER A N 1
ATOM 1285 C CA . SER A 1 166 ? 0.758 16.732 -1.321 1.00 92.94 166 SER A CA 1
ATOM 1286 C C . SER A 1 166 ? 2.229 17.168 -1.224 1.00 92.94 166 SER A C 1
ATOM 1288 O O . SER A 1 166 ? 2.862 17.475 -2.230 1.00 92.94 166 SER A O 1
ATOM 1290 N N . ILE A 1 167 ? 2.818 17.106 -0.027 1.00 90.00 167 ILE A N 1
ATOM 1291 C CA . ILE A 1 167 ? 4.221 17.486 0.205 1.00 90.00 167 ILE A CA 1
ATOM 1292 C C . ILE A 1 167 ? 5.214 16.447 -0.353 1.00 90.00 167 ILE A C 1
ATOM 1294 O O . ILE A 1 167 ? 6.359 16.780 -0.680 1.00 90.00 167 ILE A O 1
ATOM 1298 N N . VAL A 1 168 ? 4.819 15.174 -0.410 1.00 89.31 168 VAL A N 1
ATOM 1299 C CA . VAL A 1 168 ? 5.705 14.055 -0.764 1.00 89.31 168 VAL A CA 1
ATOM 1300 C C . VAL A 1 168 ? 5.640 13.705 -2.252 1.00 89.31 168 VAL A C 1
ATOM 1302 O O . VAL A 1 168 ? 6.670 13.328 -2.807 1.00 89.31 168 VAL A O 1
ATOM 1305 N N . ASN A 1 169 ? 4.487 13.856 -2.904 1.00 91.56 169 ASN A N 1
ATOM 1306 C CA . ASN A 1 169 ? 4.283 13.508 -4.314 1.00 91.56 169 ASN A CA 1
ATOM 1307 C C . ASN A 1 169 ? 5.285 14.150 -5.289 1.00 91.56 169 ASN A C 1
ATOM 1309 O O . ASN A 1 169 ? 5.974 13.387 -5.961 1.00 91.56 169 ASN A O 1
ATOM 1313 N N . PRO A 1 170 ? 5.487 15.485 -5.326 1.00 89.81 170 PRO A N 1
ATOM 1314 C CA . PRO A 1 170 ? 6.386 16.086 -6.320 1.00 89.81 170 PRO A CA 1
ATOM 1315 C C . PRO A 1 170 ? 7.828 15.580 -6.177 1.00 89.81 170 PRO A C 1
ATOM 1317 O O . PRO A 1 170 ? 8.531 15.357 -7.158 1.00 89.81 170 PRO A O 1
ATOM 1320 N N . ARG A 1 171 ? 8.254 15.312 -4.937 1.00 84.00 171 ARG A N 1
ATOM 1321 C CA . ARG A 1 171 ? 9.575 14.739 -4.645 1.00 84.00 171 ARG A CA 1
ATOM 1322 C C . ARG A 1 171 ? 9.667 13.266 -5.035 1.00 84.00 171 ARG A C 1
ATOM 1324 O O . ARG A 1 171 ? 10.738 12.798 -5.415 1.00 84.00 171 ARG A O 1
ATOM 1331 N N . ARG A 1 172 ? 8.571 12.509 -4.899 1.00 85.12 172 ARG A N 1
ATOM 1332 C CA . ARG A 1 172 ? 8.515 11.125 -5.382 1.00 85.12 172 ARG A CA 1
ATOM 1333 C C . ARG A 1 172 ? 8.644 11.083 -6.895 1.00 85.12 172 ARG A C 1
ATOM 1335 O O . ARG A 1 172 ? 9.409 10.253 -7.372 1.00 85.12 172 ARG A O 1
ATOM 1342 N N . ASP A 1 173 ? 7.972 11.976 -7.608 1.00 89.94 173 ASP A N 1
ATOM 1343 C CA . ASP A 1 173 ? 7.985 12.004 -9.071 1.00 89.94 173 ASP A CA 1
ATOM 1344 C C . ASP A 1 173 ? 9.388 12.306 -9.612 1.00 89.94 173 ASP A C 1
ATOM 1346 O O . ASP A 1 173 ? 9.893 11.575 -10.467 1.00 89.94 173 ASP A O 1
ATOM 1350 N N . GLU A 1 174 ? 10.077 13.298 -9.038 1.00 88.62 174 GLU A N 1
ATOM 1351 C CA . GLU A 1 174 ? 11.473 13.608 -9.376 1.00 88.62 174 GLU A CA 1
ATOM 1352 C C . GLU A 1 174 ? 12.406 12.413 -9.119 1.00 88.62 174 GLU A C 1
ATOM 1354 O O . GLU A 1 174 ? 13.225 12.050 -9.964 1.00 88.62 174 GLU A O 1
ATOM 1359 N N . ASN A 1 175 ? 12.247 11.748 -7.971 1.00 86.25 175 ASN A N 1
ATOM 1360 C CA . ASN A 1 175 ? 13.059 10.589 -7.610 1.00 86.25 175 ASN A CA 1
ATOM 1361 C C . ASN A 1 175 ? 12.783 9.365 -8.496 1.00 86.25 175 ASN A C 1
ATOM 1363 O O . ASN A 1 175 ? 13.686 8.572 -8.762 1.00 86.25 175 ASN A O 1
ATOM 1367 N N . ILE A 1 176 ? 11.534 9.178 -8.924 1.00 87.31 176 ILE A N 1
ATOM 1368 C CA . ILE A 1 176 ? 11.164 8.122 -9.868 1.00 87.31 176 ILE A CA 1
ATOM 1369 C C . ILE A 1 176 ? 11.808 8.415 -11.221 1.00 87.31 176 ILE A C 1
ATOM 1371 O O . ILE A 1 176 ? 12.422 7.513 -11.786 1.00 87.31 176 ILE A O 1
ATOM 1375 N N . LYS A 1 177 ? 11.741 9.661 -11.704 1.00 89.50 177 LYS A N 1
ATOM 1376 C CA . LYS A 1 177 ? 12.359 10.064 -12.972 1.00 89.50 177 LYS A CA 1
ATOM 1377 C C . LYS A 1 177 ? 13.873 9.834 -12.965 1.00 89.50 177 LYS A C 1
ATOM 1379 O O . LYS A 1 177 ? 14.381 9.153 -13.850 1.00 89.50 177 LYS A O 1
ATOM 1384 N N . SER A 1 178 ? 14.579 10.298 -11.934 1.00 88.38 178 SER A N 1
ATOM 1385 C CA . SER A 1 178 ? 16.035 10.113 -11.834 1.00 88.38 178 SER A CA 1
ATOM 1386 C C . SER A 1 178 ? 16.439 8.636 -11.724 1.00 88.38 178 SER A C 1
ATOM 1388 O O . SER A 1 178 ? 17.401 8.204 -12.357 1.00 88.38 178 SER A O 1
ATOM 1390 N N . SER A 1 179 ? 15.661 7.827 -10.995 1.00 87.69 179 SER A N 1
ATOM 1391 C CA . SER A 1 179 ? 15.875 6.374 -10.918 1.00 87.69 179 SER A CA 1
ATOM 1392 C C . SER A 1 179 ? 15.617 5.680 -12.261 1.00 87.69 179 SER A C 1
ATOM 1394 O O . SER A 1 179 ? 16.329 4.744 -12.625 1.00 87.69 179 SER A O 1
ATOM 1396 N N . GLN A 1 180 ? 14.612 6.130 -13.018 1.00 86.88 180 GLN A N 1
ATOM 1397 C CA . GLN A 1 180 ? 14.324 5.612 -14.357 1.00 86.88 180 GLN A CA 1
ATOM 1398 C C . GLN A 1 180 ? 15.427 5.963 -15.359 1.00 86.88 180 GLN A C 1
ATOM 1400 O O . GLN A 1 180 ? 15.761 5.124 -16.196 1.00 86.88 180 GLN A O 1
ATOM 1405 N N . ASP A 1 181 ? 15.986 7.170 -15.280 1.00 88.25 181 ASP A N 1
ATOM 1406 C CA . ASP A 1 181 ? 17.078 7.617 -16.149 1.00 88.25 181 ASP A CA 1
ATOM 1407 C C . ASP A 1 181 ? 18.377 6.855 -15.856 1.00 88.25 181 ASP A C 1
ATOM 1409 O O . ASP A 1 181 ? 19.043 6.395 -16.786 1.00 88.25 181 ASP A O 1
ATOM 1413 N N . LEU A 1 182 ? 18.680 6.599 -14.579 1.00 89.69 182 LEU A N 1
ATOM 1414 C CA . LEU A 1 182 ? 19.799 5.742 -14.176 1.00 89.69 182 LEU A CA 1
ATOM 1415 C C . LEU A 1 182 ? 19.681 4.327 -14.767 1.00 89.69 182 LEU A C 1
ATOM 1417 O O . LEU A 1 182 ? 20.652 3.776 -15.288 1.00 89.69 182 LEU A O 1
ATOM 1421 N N . GLU A 1 183 ? 18.477 3.754 -14.731 1.00 88.19 183 GLU A N 1
ATOM 1422 C CA . GLU A 1 183 ? 18.208 2.433 -15.297 1.00 88.19 183 GLU A CA 1
ATOM 1423 C C . GLU A 1 183 ? 18.348 2.415 -16.829 1.00 88.19 183 GLU A C 1
ATOM 1425 O O . GLU A 1 183 ? 18.832 1.429 -17.385 1.00 88.19 183 GLU A O 1
ATOM 1430 N N . ARG A 1 184 ? 17.990 3.507 -17.527 1.00 87.56 184 ARG A N 1
ATOM 1431 C CA . ARG A 1 184 ? 18.227 3.641 -18.981 1.00 87.56 184 ARG A CA 1
ATOM 1432 C C . ARG A 1 184 ? 19.716 3.599 -19.306 1.00 87.56 184 ARG A C 1
ATOM 1434 O O . ARG A 1 184 ? 20.121 2.819 -20.163 1.00 87.56 184 ARG A O 1
ATOM 1441 N N . ILE A 1 185 ? 20.527 4.388 -18.599 1.00 89.19 185 ILE A N 1
ATOM 1442 C CA . ILE A 1 185 ? 21.984 4.436 -18.802 1.00 89.19 185 ILE A CA 1
ATOM 1443 C C . ILE A 1 185 ? 22.601 3.059 -18.549 1.00 89.19 185 ILE A C 1
ATOM 1445 O O . ILE A 1 185 ? 23.376 2.571 -19.370 1.00 89.19 185 ILE A O 1
ATOM 1449 N N . ARG A 1 186 ? 22.191 2.387 -17.465 1.00 90.06 186 ARG A N 1
ATOM 1450 C CA . ARG A 1 186 ? 22.647 1.029 -17.141 1.00 90.06 186 ARG A CA 1
ATOM 1451 C C . ARG A 1 186 ? 22.360 0.043 -18.273 1.00 90.06 186 ARG A C 1
ATOM 1453 O O . ARG A 1 186 ? 23.245 -0.707 -18.679 1.00 90.06 186 ARG A O 1
ATOM 1460 N N . GLN A 1 187 ? 21.127 0.025 -18.778 1.00 90.50 187 GLN A N 1
ATOM 1461 C CA . GLN A 1 187 ? 20.729 -0.906 -19.835 1.00 90.50 187 GLN A CA 1
ATOM 1462 C C . GLN A 1 187 ? 21.415 -0.602 -21.170 1.00 90.50 187 GLN A C 1
ATOM 1464 O O . GLN A 1 187 ? 21.854 -1.533 -21.848 1.00 90.50 187 GLN A O 1
ATOM 1469 N N . ASN A 1 188 ? 21.561 0.675 -21.524 1.00 88.75 188 ASN A N 1
ATOM 1470 C CA . ASN A 1 188 ? 22.254 1.088 -22.743 1.00 88.75 188 ASN A CA 1
ATOM 1471 C C . ASN A 1 188 ? 23.743 0.722 -22.697 1.00 88.75 188 ASN A C 1
ATOM 1473 O O . ASN A 1 188 ? 24.252 0.158 -23.664 1.00 88.75 188 ASN A O 1
ATOM 1477 N N . GLY A 1 189 ? 24.410 0.936 -21.558 1.00 90.06 189 GLY A N 1
ATOM 1478 C CA . GLY A 1 189 ? 25.807 0.538 -21.362 1.00 90.06 189 GLY A CA 1
ATOM 1479 C C . GLY A 1 189 ? 26.015 -0.978 -21.455 1.00 90.06 189 GLY A C 1
ATOM 1480 O O . GLY A 1 189 ? 26.983 -1.435 -22.058 1.00 90.06 189 GLY A O 1
ATOM 1481 N N . LEU A 1 190 ? 25.074 -1.777 -20.935 1.00 91.62 190 LEU A N 1
ATOM 1482 C CA . LEU A 1 190 ? 25.120 -3.240 -21.058 1.00 91.62 190 LEU A CA 1
ATOM 1483 C C . LEU A 1 190 ? 24.913 -3.714 -22.503 1.00 91.62 190 LEU A C 1
ATOM 1485 O O . LEU A 1 190 ? 25.651 -4.580 -22.970 1.00 91.62 190 LEU A O 1
ATOM 1489 N N . ARG A 1 191 ? 23.951 -3.136 -23.235 1.00 89.38 191 ARG A N 1
ATOM 1490 C CA . ARG A 1 191 ? 23.730 -3.455 -24.660 1.00 89.38 191 ARG A CA 1
ATOM 1491 C C . ARG A 1 191 ? 24.919 -3.044 -25.528 1.00 89.38 191 ARG A C 1
ATOM 1493 O O . ARG A 1 191 ? 25.328 -3.793 -26.411 1.00 89.38 191 ARG A O 1
ATOM 1500 N N . GLY A 1 192 ? 25.492 -1.876 -25.251 1.00 90.31 192 GLY A N 1
ATOM 1501 C CA . GLY A 1 192 ? 26.661 -1.325 -25.934 1.00 90.31 192 GLY A CA 1
ATOM 1502 C C . GLY A 1 192 ? 28.003 -1.859 -25.428 1.00 90.31 192 GLY A C 1
ATOM 1503 O O . GLY A 1 192 ? 29.047 -1.360 -25.855 1.00 90.31 192 GLY A O 1
ATOM 1504 N N . TRP A 1 193 ? 28.020 -2.861 -24.542 1.00 93.12 193 TRP A N 1
ATOM 1505 C CA . TRP A 1 193 ? 29.251 -3.310 -23.890 1.00 93.12 193 TRP A CA 1
ATOM 1506 C C . TRP A 1 193 ? 30.304 -3.787 -24.894 1.00 93.12 193 TRP A C 1
ATOM 1508 O O . TRP A 1 193 ? 31.462 -3.386 -24.812 1.00 93.12 193 TRP A O 1
ATOM 1518 N N . ALA A 1 194 ? 29.901 -4.578 -25.894 1.00 93.81 194 ALA A N 1
ATOM 1519 C CA . ALA A 1 194 ? 30.822 -5.083 -26.911 1.00 93.81 194 ALA A CA 1
ATOM 1520 C C . ALA A 1 194 ? 31.460 -3.944 -27.728 1.00 93.81 194 ALA A C 1
ATOM 1522 O O . ALA A 1 194 ? 32.651 -3.990 -28.032 1.00 93.81 194 ALA A O 1
ATOM 1523 N N . SER A 1 195 ? 30.699 -2.894 -28.056 1.00 93.00 195 SER A N 1
ATOM 1524 C CA . SER A 1 195 ? 31.240 -1.693 -28.704 1.00 93.00 195 SER A CA 1
ATOM 1525 C C . SER A 1 195 ? 32.159 -0.898 -27.780 1.00 93.00 195 SER A C 1
ATOM 1527 O O . SER A 1 195 ? 33.226 -0.478 -28.223 1.00 93.00 195 SER A O 1
ATOM 1529 N N . ALA A 1 196 ? 31.803 -0.720 -26.507 1.00 92.38 196 ALA A N 1
ATOM 1530 C CA . ALA A 1 196 ? 32.639 -0.004 -25.545 1.00 92.38 196 ALA A CA 1
ATOM 1531 C C . ALA A 1 196 ? 33.969 -0.735 -25.294 1.00 92.38 196 ALA A C 1
ATOM 1533 O O . ALA A 1 196 ? 35.020 -0.098 -25.227 1.00 92.38 196 ALA A O 1
ATOM 1534 N N . ALA A 1 197 ? 33.938 -2.069 -25.222 1.00 94.12 197 ALA A N 1
ATOM 1535 C CA . ALA A 1 197 ? 35.118 -2.914 -25.065 1.00 94.12 197 ALA A CA 1
ATOM 1536 C C . ALA A 1 197 ? 36.074 -2.796 -26.257 1.00 94.12 197 ALA A C 1
ATOM 1538 O O . ALA A 1 197 ? 37.268 -2.586 -26.058 1.00 94.12 197 ALA A O 1
ATOM 1539 N N . ARG A 1 198 ? 35.554 -2.848 -27.492 1.00 94.56 198 ARG A N 1
ATOM 1540 C CA . ARG A 1 198 ? 36.373 -2.705 -28.710 1.00 94.56 198 ARG A CA 1
ATOM 1541 C C . ARG A 1 198 ? 37.074 -1.351 -28.819 1.00 94.56 198 ARG A C 1
ATOM 1543 O O . ARG A 1 198 ? 38.171 -1.289 -29.354 1.00 94.56 198 ARG A O 1
ATOM 1550 N N . HIS A 1 199 ? 36.457 -0.285 -28.313 1.00 94.75 199 HIS A N 1
ATOM 1551 C CA . HIS A 1 199 ? 37.026 1.066 -28.350 1.00 94.75 199 HIS A CA 1
ATOM 1552 C C . HIS A 1 199 ? 37.760 1.449 -27.056 1.00 94.75 199 HIS A C 1
ATOM 1554 O O . HIS A 1 199 ? 38.066 2.622 -26.861 1.00 94.75 199 HIS A O 1
ATOM 1560 N N . PHE A 1 200 ? 38.012 0.496 -26.151 1.00 92.44 200 PHE A N 1
ATOM 1561 C CA . PHE A 1 200 ? 38.657 0.738 -24.853 1.00 92.44 200 PHE A CA 1
ATOM 1562 C C . PHE A 1 200 ? 37.949 1.792 -23.971 1.00 92.44 200 PHE A C 1
ATOM 1564 O O . PHE A 1 200 ? 38.559 2.377 -23.078 1.00 92.44 200 PHE A O 1
ATOM 1571 N N . ARG A 1 201 ? 36.637 2.003 -24.162 1.00 91.75 201 ARG A N 1
ATOM 1572 C CA . ARG A 1 201 ? 35.826 3.026 -23.464 1.00 91.75 201 ARG A CA 1
ATOM 1573 C C . ARG A 1 201 ? 35.054 2.513 -22.249 1.00 91.75 201 ARG A C 1
ATOM 1575 O O . ARG A 1 201 ? 34.247 3.231 -21.673 1.00 91.75 201 ARG A O 1
ATOM 1582 N N . VAL A 1 202 ? 35.300 1.278 -21.815 1.00 92.31 202 VAL A N 1
ATOM 1583 C CA . VAL A 1 202 ? 34.586 0.674 -20.672 1.00 92.31 202 VAL A CA 1
ATOM 1584 C C . VAL A 1 202 ? 34.749 1.503 -19.393 1.00 92.31 202 VAL A C 1
ATOM 1586 O O . VAL A 1 202 ? 33.817 1.599 -18.599 1.00 92.31 202 VAL A O 1
ATOM 1589 N N . ARG A 1 203 ? 35.914 2.134 -19.191 1.00 91.69 203 ARG A N 1
ATOM 1590 C CA . ARG A 1 203 ? 36.148 2.998 -18.027 1.00 91.69 203 ARG A CA 1
ATOM 1591 C C . ARG A 1 203 ? 35.231 4.225 -18.037 1.00 91.69 203 ARG A C 1
ATOM 1593 O O . ARG A 1 203 ? 34.682 4.537 -16.985 1.00 91.69 203 ARG A O 1
ATOM 1600 N N . ASP A 1 204 ? 35.048 4.857 -19.195 1.00 90.62 204 ASP A N 1
ATOM 1601 C CA . ASP A 1 204 ? 34.183 6.032 -19.362 1.00 90.62 204 ASP A CA 1
ATOM 1602 C C . ASP A 1 204 ? 32.715 5.691 -19.070 1.00 90.62 204 ASP A C 1
ATOM 1604 O O . ASP A 1 204 ? 32.010 6.431 -18.392 1.00 90.62 204 ASP A O 1
ATOM 1608 N N . GLU A 1 205 ? 32.246 4.532 -19.534 1.00 90.56 205 GLU A N 1
ATOM 1609 C CA . GLU A 1 205 ? 30.873 4.080 -19.267 1.00 90.56 205 GLU A CA 1
ATOM 1610 C C . GLU A 1 205 ? 30.629 3.869 -17.763 1.00 90.56 205 GLU A C 1
ATOM 1612 O O . GLU A 1 205 ? 29.585 4.240 -17.217 1.00 90.56 205 GLU A O 1
ATOM 1617 N N . VAL A 1 206 ? 31.624 3.325 -17.053 1.00 92.19 206 VAL A N 1
ATOM 1618 C CA . VAL A 1 206 ? 31.552 3.144 -15.596 1.00 92.19 206 VAL A CA 1
ATOM 1619 C C . VAL A 1 206 ? 31.575 4.487 -14.859 1.00 92.19 206 VAL A C 1
ATOM 1621 O O . VAL A 1 206 ? 30.868 4.630 -13.857 1.00 92.19 206 VAL A O 1
ATOM 1624 N N . THR A 1 207 ? 32.347 5.478 -15.321 1.00 93.44 207 THR A N 1
ATOM 1625 C CA . THR A 1 207 ? 32.375 6.806 -14.683 1.00 93.44 207 THR A CA 1
ATOM 1626 C C . THR A 1 207 ? 31.059 7.551 -14.883 1.00 93.44 207 THR A C 1
ATOM 1628 O O . THR A 1 207 ? 30.503 8.029 -13.893 1.00 93.44 207 THR A O 1
ATOM 1631 N N . VAL A 1 208 ? 30.498 7.548 -16.098 1.00 90.19 208 VAL A N 1
ATOM 1632 C CA . VAL A 1 208 ? 29.187 8.155 -16.404 1.00 90.19 208 VAL A CA 1
ATOM 1633 C C . VAL A 1 208 ? 28.079 7.555 -15.535 1.00 90.19 208 VAL A C 1
ATOM 1635 O O . VAL A 1 208 ? 27.299 8.288 -14.918 1.00 90.19 208 VAL A O 1
ATOM 1638 N N . TYR A 1 209 ? 28.029 6.224 -15.425 1.00 91.88 209 TYR A N 1
ATOM 1639 C CA . TYR A 1 209 ? 27.068 5.555 -14.547 1.00 91.88 209 TYR A CA 1
ATOM 1640 C C . TYR A 1 209 ? 27.296 5.909 -13.068 1.00 91.88 209 TYR A C 1
ATOM 1642 O O . TYR A 1 209 ? 26.344 6.195 -12.339 1.00 91.88 209 TYR A O 1
ATOM 1650 N N . GLY A 1 210 ? 28.554 5.936 -12.617 1.00 92.88 210 GLY A N 1
ATOM 1651 C CA . GLY A 1 210 ? 28.918 6.280 -11.241 1.00 92.88 210 GLY A CA 1
ATOM 1652 C C . GLY A 1 210 ? 28.558 7.717 -10.845 1.00 92.88 210 GLY A C 1
ATOM 1653 O O . GLY A 1 210 ? 28.126 7.950 -9.713 1.00 92.88 210 GLY A O 1
ATOM 1654 N N . ASP A 1 211 ? 28.690 8.674 -11.763 1.00 92.06 211 ASP A N 1
ATOM 1655 C CA . ASP A 1 211 ? 28.312 10.074 -11.540 1.00 92.06 211 ASP A CA 1
ATOM 1656 C C . ASP A 1 211 ? 26.797 10.248 -11.395 1.00 92.06 211 ASP A C 1
ATOM 1658 O O . ASP A 1 211 ? 26.333 10.913 -10.461 1.00 92.06 211 ASP A O 1
ATOM 1662 N N . GLN A 1 212 ? 26.013 9.584 -12.245 1.00 89.50 212 GLN A N 1
ATOM 1663 C CA . GLN A 1 212 ? 24.550 9.579 -12.136 1.00 89.50 212 GLN A CA 1
ATOM 1664 C C . GLN A 1 212 ? 24.068 8.833 -10.889 1.00 89.50 212 GLN A C 1
ATOM 1666 O O . GLN A 1 212 ? 23.159 9.280 -10.191 1.00 89.50 212 GLN A O 1
ATOM 1671 N N . LEU A 1 213 ? 24.721 7.732 -10.523 1.00 91.62 213 LEU A N 1
ATOM 1672 C CA . LEU A 1 213 ? 24.413 7.039 -9.276 1.00 91.62 213 LEU A CA 1
ATOM 1673 C C . LEU A 1 213 ? 24.663 7.942 -8.059 1.00 91.62 213 LEU A C 1
ATOM 1675 O O . LEU A 1 213 ? 23.876 7.935 -7.111 1.00 91.62 213 LEU A O 1
ATOM 1679 N N . ARG A 1 214 ? 25.726 8.757 -8.080 1.00 89.62 214 ARG A N 1
ATOM 1680 C CA . ARG A 1 214 ? 26.001 9.742 -7.024 1.00 89.62 214 ARG A CA 1
ATOM 1681 C C . ARG A 1 214 ? 24.927 10.826 -6.942 1.00 89.62 214 ARG A C 1
ATOM 1683 O O . ARG A 1 214 ? 24.596 11.222 -5.825 1.00 89.62 214 ARG A O 1
ATOM 1690 N N . SER A 1 215 ? 24.381 11.301 -8.062 1.00 86.94 215 SER A N 1
ATOM 1691 C CA . SER A 1 215 ? 23.309 12.311 -8.052 1.00 86.94 215 SER A CA 1
ATOM 1692 C C . SER A 1 215 ? 22.021 11.751 -7.425 1.00 86.94 215 SER A C 1
ATOM 1694 O O . SER A 1 215 ? 21.473 12.350 -6.494 1.00 86.94 215 SER A O 1
ATOM 1696 N N . VAL A 1 216 ? 21.619 10.539 -7.823 1.00 86.94 216 VAL A N 1
ATOM 1697 C CA . VAL A 1 216 ? 20.463 9.814 -7.261 1.00 86.94 216 VAL A CA 1
ATOM 1698 C C . VAL A 1 216 ? 20.682 9.469 -5.783 1.00 86.94 216 VAL A C 1
ATOM 1700 O O . VAL A 1 216 ? 19.783 9.635 -4.949 1.00 86.94 216 VAL A O 1
ATOM 1703 N N . SER A 1 217 ? 21.893 9.028 -5.434 1.00 86.19 217 SER A N 1
ATOM 1704 C CA . SER A 1 217 ? 22.278 8.697 -4.060 1.00 86.19 217 SER A CA 1
ATOM 1705 C C . SER A 1 217 ? 22.259 9.926 -3.158 1.00 86.19 217 SER A C 1
ATOM 1707 O O . SER A 1 217 ? 21.656 9.866 -2.094 1.00 86.19 217 SER A O 1
ATOM 1709 N N . LYS A 1 218 ? 22.801 11.077 -3.581 1.00 83.69 218 LYS A N 1
ATOM 1710 C CA . LYS A 1 218 ? 22.720 12.334 -2.812 1.00 83.69 218 LYS A CA 1
ATOM 1711 C C . LYS A 1 218 ? 21.268 12.767 -2.581 1.00 83.69 218 LYS A C 1
ATOM 1713 O O . LYS A 1 218 ? 20.915 13.114 -1.453 1.00 83.69 218 LYS A O 1
ATOM 1718 N N . GLY A 1 219 ? 20.411 12.663 -3.603 1.00 76.62 219 GLY A N 1
ATOM 1719 C CA . GLY A 1 219 ? 18.967 12.911 -3.475 1.00 76.62 219 GLY A CA 1
ATOM 1720 C C . GLY A 1 219 ? 18.253 11.945 -2.515 1.00 76.62 219 GLY A C 1
ATOM 1721 O O . GLY A 1 219 ? 17.244 12.295 -1.893 1.00 76.62 219 GLY A O 1
ATOM 1722 N N . SER A 1 220 ? 18.793 10.737 -2.339 1.00 72.25 220 SER A N 1
ATOM 1723 C CA . SER A 1 220 ? 18.284 9.729 -1.403 1.00 72.25 220 SER A CA 1
ATOM 1724 C C . SER A 1 220 ? 18.891 9.842 0.005 1.00 72.25 220 SER A C 1
ATOM 1726 O O . SER A 1 220 ? 18.171 9.704 0.985 1.00 72.25 220 SER A O 1
ATOM 1728 N N . ALA A 1 221 ? 20.174 10.170 0.153 1.00 67.69 221 ALA A N 1
ATOM 1729 C CA . ALA A 1 221 ? 20.882 10.284 1.433 1.00 67.69 221 ALA A CA 1
ATOM 1730 C C . ALA A 1 221 ? 20.444 11.519 2.234 1.00 67.69 221 ALA A C 1
ATOM 1732 O O . ALA A 1 221 ? 20.262 11.449 3.451 1.00 67.69 221 ALA A O 1
ATOM 1733 N N . HIS A 1 222 ? 20.144 12.626 1.546 1.00 60.03 222 HIS A N 1
ATOM 1734 C CA . HIS A 1 222 ? 19.544 13.811 2.167 1.00 60.03 222 HIS A CA 1
ATOM 1735 C C . HIS A 1 222 ? 18.153 13.525 2.782 1.00 60.03 222 HIS A C 1
ATOM 1737 O O . HIS A 1 222 ? 17.623 14.351 3.532 1.00 60.03 222 HIS A O 1
ATOM 1743 N N . ARG A 1 223 ? 17.559 12.362 2.463 1.00 55.94 223 ARG A N 1
ATOM 1744 C CA . ARG A 1 223 ? 16.283 11.847 2.978 1.00 55.94 223 ARG A CA 1
ATOM 1745 C C . ARG A 1 223 ? 16.457 11.080 4.287 1.00 55.94 223 ARG A C 1
ATOM 1747 O O . ARG A 1 223 ? 15.681 11.317 5.204 1.00 55.94 223 ARG A O 1
ATOM 1754 N N . THR A 1 224 ? 17.470 10.216 4.399 1.00 56.69 224 THR A N 1
ATOM 1755 C CA . THR A 1 224 ? 17.732 9.425 5.619 1.00 56.69 224 THR A CA 1
ATOM 1756 C C . THR A 1 224 ? 18.040 10.335 6.806 1.00 56.69 224 THR A C 1
ATOM 1758 O O . THR A 1 224 ? 17.463 10.171 7.875 1.00 56.69 224 THR A O 1
ATOM 1761 N N . ILE A 1 225 ? 18.840 11.381 6.576 1.00 55.31 225 ILE A N 1
ATOM 1762 C CA . ILE A 1 225 ? 19.206 12.376 7.598 1.00 55.31 225 ILE A CA 1
ATOM 1763 C C . ILE A 1 225 ? 17.991 13.213 8.047 1.00 55.31 225 ILE A C 1
ATOM 1765 O O . ILE A 1 225 ? 17.942 13.674 9.180 1.00 55.31 225 ILE A O 1
ATOM 1769 N N . ARG A 1 226 ? 16.976 13.390 7.187 1.00 49.38 226 ARG A N 1
ATOM 1770 C CA . ARG A 1 226 ? 15.776 14.197 7.484 1.00 49.38 226 ARG A CA 1
ATOM 1771 C C . ARG A 1 226 ? 14.617 13.390 8.089 1.00 49.38 226 ARG A C 1
ATOM 1773 O O . ARG A 1 226 ? 13.654 13.988 8.558 1.00 49.38 226 ARG A O 1
ATOM 1780 N N . LEU A 1 227 ? 14.681 12.057 8.022 1.00 48.84 227 LEU A N 1
ATOM 1781 C CA . LEU A 1 227 ? 13.686 11.132 8.583 1.00 48.84 227 LEU A CA 1
ATOM 1782 C C . LEU A 1 227 ? 14.093 10.570 9.948 1.00 48.84 227 LEU A C 1
ATOM 1784 O O . LEU A 1 227 ? 13.261 9.956 10.610 1.00 48.84 227 LEU A O 1
ATOM 1788 N N . GLN A 1 228 ? 15.336 10.787 10.378 1.00 35.25 228 GLN A N 1
ATOM 1789 C CA . GLN A 1 228 ? 15.720 10.578 11.764 1.00 35.25 228 GLN A CA 1
ATOM 1790 C C . GLN A 1 228 ? 15.069 11.712 12.568 1.00 35.25 228 GLN A C 1
ATOM 1792 O O . GLN A 1 228 ? 15.407 12.876 12.331 1.00 35.25 228 GLN A O 1
ATOM 1797 N N . PRO A 1 229 ? 14.078 11.433 13.437 1.00 40.97 229 PRO A N 1
ATOM 1798 C CA . PRO A 1 229 ? 13.553 12.471 14.305 1.00 40.97 229 PRO A CA 1
ATOM 1799 C C . PRO A 1 229 ? 14.740 13.035 15.078 1.00 40.97 229 PRO A C 1
ATOM 1801 O O . PRO A 1 229 ? 15.556 12.280 15.609 1.00 40.97 229 PRO A O 1
ATOM 1804 N N . SER A 1 230 ? 14.863 14.360 15.063 1.00 38.91 230 SER A N 1
ATOM 1805 C CA . SER A 1 230 ? 15.817 15.085 15.889 1.00 38.91 230 SER A CA 1
ATOM 1806 C C . SER A 1 230 ? 15.743 14.517 17.307 1.00 38.91 230 SER A C 1
ATOM 1808 O O . SER A 1 230 ? 14.729 14.653 17.989 1.00 38.91 230 SER A O 1
ATOM 1810 N N . SER A 1 231 ? 16.810 13.855 17.748 1.00 44.31 231 SER A N 1
ATOM 1811 C CA . SER A 1 231 ? 16.940 13.287 19.093 1.00 44.31 231 SER A CA 1
ATOM 1812 C C . SER A 1 231 ? 16.906 14.351 20.198 1.00 44.31 231 SER A C 1
ATOM 1814 O O . SER A 1 231 ? 16.976 14.006 21.372 1.00 44.31 231 SER A O 1
ATOM 1816 N N . HIS A 1 232 ? 16.770 15.632 19.842 1.00 44.84 232 HIS A N 1
ATOM 1817 C CA . HIS A 1 232 ? 16.563 16.730 20.779 1.00 44.84 232 HIS A CA 1
ATOM 1818 C C . HIS A 1 232 ? 15.127 16.850 21.317 1.00 44.84 232 HIS A C 1
ATOM 1820 O O . HIS A 1 232 ? 14.941 17.584 22.279 1.00 44.84 232 HIS A O 1
ATOM 1826 N N . ASP A 1 233 ? 14.138 16.126 20.772 1.00 43.94 233 ASP A N 1
ATOM 1827 C CA . ASP A 1 233 ? 12.732 16.225 21.229 1.00 43.94 233 ASP A CA 1
ATOM 1828 C C . ASP A 1 233 ? 12.284 15.085 22.172 1.00 43.94 233 ASP A C 1
ATOM 1830 O O . ASP A 1 233 ? 11.178 15.104 22.706 1.00 43.94 233 ASP A O 1
ATOM 1834 N N . LEU A 1 234 ? 13.136 14.078 22.416 1.00 44.34 234 LEU A N 1
ATOM 1835 C CA . LEU A 1 234 ? 12.817 12.927 23.285 1.00 44.34 234 LEU A CA 1
ATOM 1836 C C . LEU A 1 234 ? 13.466 12.990 24.679 1.00 44.34 234 LEU A C 1
ATOM 1838 O O . LEU A 1 234 ? 13.159 12.161 25.536 1.00 44.34 234 LEU A O 1
ATOM 1842 N N . SER A 1 235 ? 14.316 13.982 24.953 1.00 42.88 235 SER A N 1
ATOM 1843 C CA . SER A 1 235 ? 14.949 14.171 26.269 1.00 42.88 235 SER A CA 1
ATOM 1844 C C . SER A 1 235 ? 14.023 14.813 27.311 1.00 42.88 235 SER A C 1
ATOM 1846 O O . SER A 1 235 ? 14.264 14.665 28.507 1.00 42.88 235 SER A O 1
ATOM 1848 N N . HIS A 1 236 ? 12.934 15.469 26.895 1.00 43.28 236 HIS A N 1
ATOM 1849 C CA . HIS A 1 236 ? 12.009 16.141 27.816 1.00 43.28 236 HIS A CA 1
ATOM 1850 C C . HIS A 1 236 ? 10.923 15.229 28.415 1.00 43.28 236 HIS A C 1
ATOM 1852 O O . HIS A 1 236 ? 10.285 15.620 29.389 1.00 43.28 236 HIS A O 1
ATOM 1858 N N . LEU A 1 237 ? 10.732 14.005 27.905 1.00 43.81 237 LEU A N 1
ATOM 1859 C CA . LEU A 1 237 ? 9.703 13.073 28.405 1.00 43.81 237 LEU A CA 1
ATOM 1860 C C . LEU A 1 237 ? 10.246 11.945 29.300 1.00 43.81 237 LEU A C 1
ATOM 1862 O O . LEU A 1 237 ? 9.459 11.232 29.916 1.00 43.81 237 LEU A O 1
ATOM 1866 N N . CYS A 1 238 ? 11.570 11.797 29.425 1.00 40.91 238 CYS A N 1
ATOM 1867 C CA . CYS A 1 238 ? 12.187 10.695 30.179 1.00 40.91 238 CYS A CA 1
ATOM 1868 C C . CYS A 1 238 ? 12.734 11.093 31.569 1.00 40.91 238 CYS A C 1
ATOM 1870 O O . CYS A 1 238 ? 13.309 10.258 32.257 1.00 40.91 238 CYS A O 1
ATOM 1872 N N . SER A 1 239 ? 12.553 12.346 32.014 1.00 40.28 239 SER A N 1
ATOM 1873 C CA . SER A 1 239 ? 13.154 12.850 33.270 1.00 40.28 239 SER A CA 1
ATOM 1874 C C . SER A 1 239 ? 12.214 12.866 34.495 1.00 40.28 239 SER A C 1
ATOM 1876 O O . SER A 1 239 ? 12.629 13.241 35.586 1.00 40.28 239 SER A O 1
ATOM 1878 N N . CYS A 1 240 ? 10.947 12.443 34.374 1.00 45.00 240 CYS A N 1
ATOM 1879 C CA . CYS A 1 240 ? 9.965 12.571 35.473 1.00 45.00 240 CYS A CA 1
ATOM 1880 C C . CYS A 1 240 ? 9.615 11.277 36.225 1.00 45.00 240 CYS A C 1
ATOM 1882 O O . CYS A 1 240 ? 8.691 11.281 37.035 1.00 45.00 240 CYS A O 1
ATOM 1884 N N . ARG A 1 241 ? 10.324 10.165 36.021 1.00 46.00 241 ARG A N 1
ATOM 1885 C CA . ARG A 1 241 ? 10.026 8.921 36.748 1.00 46.00 241 ARG A CA 1
ATOM 1886 C C . ARG A 1 241 ? 11.308 8.252 37.209 1.00 46.00 241 ARG A C 1
ATOM 1888 O O . ARG A 1 241 ? 11.767 7.364 36.522 1.00 46.00 241 ARG A O 1
ATOM 1895 N N . PHE A 1 242 ? 11.876 8.727 38.320 1.00 44.28 242 PHE A N 1
ATOM 1896 C CA . PHE A 1 242 ? 12.621 7.947 39.328 1.00 44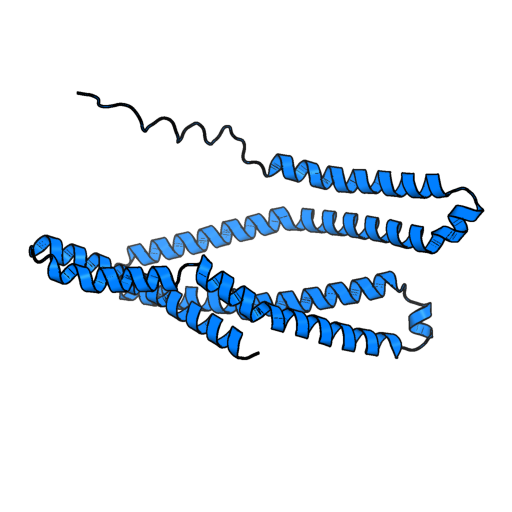.28 242 PHE A CA 1
ATOM 1897 C C . PHE A 1 242 ? 13.176 8.894 40.411 1.00 44.28 242 PHE A C 1
ATOM 1899 O O . PHE A 1 242 ? 14.329 9.319 40.368 1.00 44.28 242 PHE A O 1
ATOM 1906 N N . ARG A 1 243 ? 12.342 9.249 41.396 1.00 42.81 243 ARG A N 1
ATOM 1907 C CA . ARG A 1 243 ? 12.797 9.642 42.740 1.00 42.81 243 ARG A CA 1
ATOM 1908 C C . ARG A 1 243 ? 11.649 9.425 43.736 1.00 42.81 243 ARG A C 1
ATOM 1910 O O . ARG A 1 243 ? 10.527 9.803 43.418 1.00 42.81 243 ARG A O 1
ATOM 1917 N N . HIS A 1 244 ? 11.973 8.844 44.895 1.00 40.75 244 HIS A N 1
ATOM 1918 C CA . HIS A 1 244 ? 11.117 8.287 45.966 1.00 40.75 244 HIS A CA 1
ATOM 1919 C C . HIS A 1 244 ? 10.759 6.801 45.755 1.00 40.75 244 HIS A C 1
ATOM 1921 O O . HIS A 1 244 ? 10.154 6.460 44.749 1.00 40.75 244 HIS A O 1
ATOM 1927 N N . ALA A 1 245 ? 11.101 5.857 46.634 1.00 35.34 245 ALA A N 1
ATOM 1928 C CA . ALA A 1 245 ? 11.669 5.930 47.979 1.00 35.34 245 ALA A CA 1
ATOM 1929 C C . ALA A 1 245 ? 12.386 4.602 48.309 1.00 35.34 245 ALA A C 1
ATOM 1931 O O . ALA A 1 245 ? 11.862 3.535 47.993 1.00 35.34 245 ALA A O 1
ATOM 1932 N N . GLU A 1 246 ? 13.559 4.687 48.936 1.00 40.66 246 GLU A N 1
ATOM 1933 C CA . GLU A 1 246 ? 14.068 3.646 49.839 1.00 40.66 246 GLU A CA 1
ATOM 1934 C C . GLU A 1 246 ? 13.499 3.921 51.245 1.00 40.66 246 GLU A C 1
ATOM 1936 O O . GLU A 1 246 ? 13.284 5.096 51.569 1.00 40.66 246 GLU A O 1
ATOM 1941 N N . PRO A 1 247 ? 13.225 2.891 52.062 1.00 58.28 247 PRO A N 1
ATOM 1942 C CA . PRO A 1 247 ? 13.150 3.038 53.511 1.00 58.28 247 PRO A CA 1
ATOM 1943 C C . PRO A 1 247 ? 14.542 3.155 54.151 1.00 58.28 247 PRO A C 1
ATOM 1945 O O . PRO A 1 247 ? 15.480 2.481 53.667 1.00 58.28 247 PRO A O 1
#